Protein AF-0000000082577952 (afdb_homodimer)

Solvent-accessible surface area (backbone atoms only — not comparable to full-atom values): 19436 Å² total; per-residue (Å²): 87,48,74,26,53,56,61,52,35,53,75,71,68,52,51,52,54,54,44,14,61,50,20,77,74,64,56,44,34,66,56,50,47,30,45,60,70,60,78,34,88,51,28,49,67,51,38,32,38,49,16,60,38,70,71,51,56,34,56,67,33,31,41,36,64,63,73,50,54,25,42,41,62,26,35,28,32,82,92,42,32,32,54,56,94,58,94,48,63,42,68,59,63,73,60,54,91,69,38,32,21,39,39,23,71,33,51,43,65,94,45,44,56,62,28,35,34,36,16,46,58,34,48,64,91,48,52,73,79,41,61,77,30,44,30,41,33,63,42,81,95,66,35,42,44,44,23,33,26,76,45,74,57,91,57,32,37,34,28,35,43,55,48,89,88,52,63,77,43,76,48,73,62,50,79,41,36,26,35,47,43,32,36,41,30,76,90,87,48,76,26,51,56,61,51,36,53,74,69,68,51,51,52,54,55,43,14,60,50,20,79,75,64,55,44,34,65,57,49,47,29,42,59,70,60,79,33,87,48,28,48,67,52,38,34,38,50,16,59,37,70,72,50,56,33,53,66,32,31,41,36,64,63,72,50,55,26,42,41,61,26,34,29,33,82,90,41,33,32,53,54,93,57,95,48,65,42,68,58,63,72,59,54,91,69,37,33,22,39,38,26,72,33,50,43,64,93,46,44,57,61,27,35,34,37,18,46,60,34,47,65,92,47,51,72,79,41,60,77,30,45,31,41,34,62,42,81,94,66,35,42,44,45,23,33,25,75,46,74,58,92,57,31,38,34,30,36,44,55,48,88,89,54,62,77,43,77,48,71,64,50,81,43,39,27,36,48,42,32,37,41,30,76,90

InterPro domains:
  IPR001387 Cro/C1-type, helix-turn-helix domain [PF01381] (5-60)
  IPR001387 Cro/C1-type, helix-turn-helix domain [PS50943] (5-61)
  IPR001387 Cro/C1-type, helix-turn-helix domain [SM00530] (4-61)
  IPR001387 Cro/C1-type, helix-turn-helix domain [cd00093] (4-61)
  IPR010982 Lambda repressor-like, DNA-binding domain superfamily [G3DSA:1.10.260.40] (3-77)
  IPR010982 Lambda repressor-like, DNA-binding domain superfamily [SSF47413] (4-66)

Nearest PDB structures (foldseek):
  4ii1-assembly4_D  TM=6.425E-01  e=6.212E-02  Homo sapiens
  4a54-assembly1_A  TM=7.229E-01  e=1.607E-01  Schizosaccharomyces pombe
  4ii1-assembly1_A  TM=6.378E-01  e=1.344E-01  Homo sapiens
  2m0o-assembly1_A  TM=6.749E-01  e=2.742E-01  Homo sapiens
  6wau-assembly1_A  TM=6.096E-01  e=7.093E-01  Homo sapiens

Foldseek 3Di:
DAFQLVVLCVVLPHALQQLQVLFVVRHHSVVSVCPVVVVDDCDLVNLCRSCNSSVHDSVNGGPPPPQPWAKDQWDQDPVGTDGDPDTDTHHDDDDDPQKDWDAACDDFAPDHHQKIFIWHKDFPVCVVVQAQFWKWFADPPRDIATAHFHDDDPQKTWGFGRHPPTDIDIGGNTRIMITGDDMDHDD/DAFQLVVLCVVLPHALQQLQVLFVVRHHSVVSVCCNVVVDDCDLVNLCRSCNSSVHDSVNGGPPPPQPWAKDQWDQDPVGTDGDPDTDTHHDDDDDPQKDWDAACDDFAPDHHQKIFIWHKDFPVCVVVQAQFWKWFADPPRDIATAHFHDDDPQKTWGFGRHPPTDIDIGGNTRIMITGDDMDHDD

Sequence (374 aa):
MITAIREVRRAKGLTLEEVAARCVPATTAQTIGRLEMGTRTVSVGWLNRIAAALGVDSADLVRLPERPEIPVAAMLDNAGAQAPRRPAAMVPPHAEPGMVAVAVAAGIGDYRAGDEIWCRTLAPEGFAGALNRDVLVPRPAGRFLFGRLIGREGDRLHLLPLGAGARQQVVADPAWIAEAIRLVRPLMITAIREVRRAKGLTLEEVAARCVPATTAQTIGRLEMGTRTVSVGWLNRIAAALGVDSADLVRLPERPEIPVAAMLDNAGAQAPRRPAAMVPPHAEPGMVAVAVAAGIGDYRAGDEIWCRTLAPEGFAGALNRDVLVPRPAGRFLFGRLIGREGDRLHLLPLGAGARQQVVADPAWIAEAIRLVRPL

Structure (mmCIF, N/CA/C/O backbone):
data_AF-0000000082577952-model_v1
#
loop_
_entity.id
_entity.type
_entity.pdbx_description
1 polymer 'Transcriptional regulator with XRE-family HTH domain'
#
loop_
_atom_site.group_PDB
_atom_site.id
_atom_site.type_symbol
_atom_site.label_atom_id
_atom_site.label_alt_id
_atom_site.label_comp_id
_atom_site.label_asym_id
_atom_site.label_entity_id
_atom_site.label_seq_id
_atom_site.pdbx_PDB_ins_code
_atom_site.Cartn_x
_atom_site.Cartn_y
_atom_site.Cartn_z
_atom_site.occupancy
_atom_site.B_iso_or_equiv
_atom_site.auth_seq_id
_atom_site.auth_comp_id
_atom_site.auth_asym_id
_atom_site.auth_atom_id
_atom_site.pdbx_PDB_model_num
ATOM 1 N N . MET A 1 1 ? -8.086 15.852 11.211 1 70 1 MET A N 1
ATOM 2 C CA . MET A 1 1 ? -6.84 15.188 11.602 1 70 1 MET A CA 1
ATOM 3 C C . MET A 1 1 ? -6.367 15.68 12.969 1 70 1 MET A C 1
ATOM 5 O O . MET A 1 1 ? -6.715 16.781 13.391 1 70 1 MET A O 1
ATOM 9 N N . ILE A 1 2 ? -5.809 14.781 13.789 1 74.44 2 ILE A N 1
ATOM 10 C CA . ILE A 1 2 ? -5.246 15.141 15.086 1 74.44 2 ILE A CA 1
ATOM 11 C C . ILE A 1 2 ? -3.738 14.914 15.078 1 74.44 2 ILE A C 1
ATOM 13 O O . ILE A 1 2 ? -3.221 14.18 14.234 1 74.44 2 ILE A O 1
ATOM 17 N N . THR A 1 3 ? -3.047 15.742 15.906 1 81.88 3 THR A N 1
ATOM 18 C CA . THR A 1 3 ? -1.596 15.602 15.938 1 81.88 3 THR A CA 1
ATOM 19 C C . THR A 1 3 ? -1.191 14.398 16.781 1 81.88 3 THR A C 1
ATOM 21 O O . THR A 1 3 ? -1.924 13.992 17.688 1 81.88 3 THR A O 1
ATOM 24 N N . ALA A 1 4 ? -0.198 13.711 16.391 1 84.56 4 ALA A N 1
ATOM 25 C CA . ALA A 1 4 ? 0.352 12.578 17.125 1 84.56 4 ALA A CA 1
ATOM 26 C C . ALA A 1 4 ? 1.72 12.914 17.719 1 84.56 4 ALA A C 1
ATOM 28 O O . ALA A 1 4 ? 2.57 12.031 17.875 1 84.56 4 ALA A O 1
ATOM 29 N N . ILE A 1 5 ? 1.984 14.141 18.016 1 91.06 5 ILE A N 1
ATOM 30 C CA . ILE A 1 5 ? 3.293 14.609 18.453 1 91.06 5 ILE A CA 1
ATOM 31 C C . ILE A 1 5 ? 3.684 13.891 19.75 1 91.06 5 ILE A C 1
ATOM 33 O O . ILE A 1 5 ? 4.789 13.359 19.859 1 91.06 5 ILE A O 1
ATOM 37 N N . ARG A 1 6 ? 2.779 13.844 20.719 1 90.25 6 ARG A N 1
ATOM 38 C CA . ARG A 1 6 ? 3.045 13.211 22 1 90.25 6 ARG A CA 1
ATOM 39 C C . ARG A 1 6 ? 3.369 11.727 21.812 1 90.25 6 ARG A C 1
ATOM 41 O O . ARG A 1 6 ? 4.355 11.234 22.375 1 90.25 6 ARG A O 1
ATOM 48 N N . GLU A 1 7 ? 2.521 11.07 21.062 1 85.94 7 GLU A N 1
ATOM 49 C CA . GLU A 1 7 ? 2.68 9.633 20.844 1 85.94 7 GLU A CA 1
ATOM 50 C C . GLU A 1 7 ? 4.023 9.32 20.188 1 85.94 7 GLU A C 1
ATOM 52 O O . GLU A 1 7 ? 4.719 8.391 20.594 1 85.94 7 GLU A O 1
ATOM 57 N N . VAL A 1 8 ? 4.367 10.062 19.188 1 86.31 8 VAL A N 1
ATOM 58 C CA . VAL A 1 8 ? 5.605 9.828 18.453 1 86.31 8 VAL A CA 1
ATOM 59 C C . VAL A 1 8 ? 6.801 10.156 19.344 1 86.31 8 VAL A C 1
ATOM 61 O O . VAL A 1 8 ? 7.793 9.414 19.359 1 86.31 8 VAL A O 1
ATOM 64 N N . ARG A 1 9 ? 6.688 11.281 20.109 1 93.31 9 ARG A N 1
ATOM 65 C CA . ARG A 1 9 ? 7.754 11.648 21.031 1 93.31 9 ARG A CA 1
ATOM 66 C C . ARG A 1 9 ? 8.016 10.539 22.047 1 93.31 9 ARG A C 1
ATOM 68 O O . ARG A 1 9 ? 9.164 10.148 22.266 1 93.31 9 ARG A O 1
ATOM 75 N N . ARG A 1 10 ? 7.02 10.031 22.594 1 89.88 10 ARG A N 1
ATOM 76 C CA . ARG A 1 10 ? 7.125 8.977 23.594 1 89.88 10 ARG A CA 1
ATOM 77 C C . ARG A 1 10 ? 7.68 7.695 22.984 1 89.88 10 ARG A C 1
ATOM 79 O O . ARG A 1 10 ? 8.484 7 23.609 1 89.88 10 ARG A O 1
ATOM 86 N N . ALA A 1 11 ? 7.215 7.406 21.781 1 80.88 11 ALA A N 1
ATOM 87 C CA . ALA A 1 11 ? 7.691 6.211 21.094 1 80.88 11 ALA A CA 1
ATOM 88 C C . ALA A 1 11 ? 9.195 6.285 20.859 1 80.88 11 ALA A C 1
ATOM 90 O O . ALA A 1 11 ? 9.883 5.258 20.859 1 80.88 11 ALA A O 1
ATOM 91 N N . LYS A 1 12 ? 9.703 7.473 20.703 1 87.19 12 LYS A N 1
ATOM 92 C CA . LYS A 1 12 ? 11.125 7.695 20.453 1 87.19 12 LYS A CA 1
ATOM 93 C C . LYS A 1 12 ? 11.891 7.809 21.766 1 87.19 12 LYS A C 1
ATOM 95 O O . LYS A 1 12 ? 13.117 7.938 21.766 1 87.19 12 LYS A O 1
ATOM 100 N N . GLY A 1 13 ? 11.117 7.879 22.859 1 91.75 13 GLY A N 1
ATOM 101 C CA . GLY A 1 13 ? 11.727 7.953 24.172 1 91.75 13 GLY A CA 1
ATOM 102 C C . GLY A 1 13 ? 12.281 9.328 24.5 1 91.75 13 GLY A C 1
ATOM 103 O O . GLY A 1 13 ? 13.227 9.453 25.281 1 91.75 13 GLY A O 1
ATOM 104 N N . LEU A 1 14 ? 11.859 10.32 23.969 1 96.44 14 LEU A N 1
ATOM 105 C CA . LEU A 1 14 ? 12.398 11.664 24.172 1 96.44 14 LEU A CA 1
ATOM 106 C C . LEU A 1 14 ? 11.523 12.461 25.125 1 96.44 14 LEU A C 1
ATOM 108 O O . LEU A 1 14 ? 10.297 12.328 25.125 1 96.44 14 LEU A O 1
ATOM 112 N N . THR A 1 15 ? 12.188 13.32 25.953 1 97.19 15 THR A N 1
ATOM 113 C CA . THR A 1 15 ? 11.477 14.25 26.828 1 97.19 15 THR A CA 1
ATOM 114 C C . THR A 1 15 ? 11.078 15.516 26.062 1 97.19 15 THR A C 1
ATOM 116 O O . THR A 1 15 ? 11.555 15.742 24.953 1 97.19 15 THR A O 1
ATOM 119 N N . LEU A 1 16 ? 10.18 16.297 26.734 1 97.88 16 LEU A N 1
ATOM 120 C CA . LEU A 1 16 ? 9.812 17.578 26.141 1 97.88 16 LEU A CA 1
ATOM 121 C C . LEU A 1 16 ? 11.039 18.469 25.953 1 97.88 16 LEU A C 1
ATOM 123 O O . LEU A 1 16 ? 11.18 19.109 24.922 1 97.88 16 LEU A O 1
ATOM 127 N N . GLU A 1 17 ? 11.93 18.422 26.922 1 97.81 17 GLU A N 1
ATOM 128 C CA . GLU A 1 17 ? 13.141 19.234 26.906 1 97.81 17 GLU A CA 1
ATOM 129 C C . GLU A 1 17 ? 14.055 18.828 25.75 1 97.81 17 GLU A C 1
ATOM 131 O O . GLU A 1 17 ? 14.633 19.688 25.078 1 97.81 17 GLU A O 1
ATOM 136 N N . GLU A 1 18 ? 14.141 17.547 25.578 1 97.81 18 GLU A N 1
ATOM 137 C CA . GLU A 1 18 ? 15.008 17.047 24.531 1 97.81 18 GLU A CA 1
ATOM 138 C C . GLU A 1 18 ? 14.492 17.422 23.141 1 97.81 18 GLU A C 1
ATOM 140 O O . GLU A 1 18 ? 15.266 17.828 22.281 1 97.81 18 GLU A O 1
ATOM 145 N N . VAL A 1 19 ? 13.219 17.266 22.922 1 97.69 19 VAL A N 1
ATOM 146 C CA . VAL A 1 19 ? 12.633 17.656 21.641 1 97.69 19 VAL A CA 1
ATOM 147 C C . VAL A 1 19 ? 12.812 19.156 21.422 1 97.69 19 VAL A C 1
ATOM 149 O O . VAL A 1 19 ? 13.188 19.578 20.328 1 97.69 19 VAL A O 1
ATOM 152 N N . ALA A 1 20 ? 12.57 19.984 22.438 1 97.88 20 ALA A N 1
ATOM 153 C CA . ALA A 1 20 ? 12.68 21.438 22.344 1 97.88 20 ALA A CA 1
ATOM 154 C C . ALA A 1 20 ? 14.094 21.844 21.953 1 97.88 20 ALA A C 1
ATOM 156 O O . ALA A 1 20 ? 14.281 22.734 21.125 1 97.88 20 ALA A O 1
ATOM 157 N N . ALA A 1 21 ? 15.055 21.156 22.5 1 97.81 21 ALA A N 1
ATOM 158 C CA . ALA A 1 21 ? 16.453 21.469 22.25 1 97.81 21 ALA A CA 1
ATOM 159 C C . ALA A 1 21 ? 16.844 21.094 20.812 1 97.81 21 ALA A C 1
ATOM 161 O O . ALA A 1 21 ? 17.719 21.734 20.219 1 97.81 21 ALA A O 1
ATOM 162 N N . ARG A 1 22 ? 16.172 20.062 20.266 1 97.12 22 ARG A N 1
ATOM 163 C CA . ARG A 1 22 ? 16.5 19.547 18.953 1 97.12 22 ARG A CA 1
ATOM 164 C C . ARG A 1 22 ? 15.844 20.375 17.859 1 97.12 22 ARG A C 1
ATOM 166 O O . ARG A 1 22 ? 16.219 20.297 16.688 1 97.12 22 ARG A O 1
ATOM 173 N N . CYS A 1 23 ? 14.938 21.156 18.219 1 96.81 23 CYS A N 1
ATOM 174 C CA . CYS A 1 23 ? 14.25 21.984 17.25 1 96.81 23 CYS A CA 1
ATOM 175 C C . CYS A 1 23 ? 15.18 23.062 16.703 1 96.81 23 CYS A C 1
ATOM 177 O O . CYS A 1 23 ? 16.047 23.562 17.422 1 96.81 23 CYS A O 1
ATOM 179 N N . VAL A 1 24 ? 15.031 23.375 15.469 1 95.62 24 VAL A N 1
ATOM 180 C CA . VAL A 1 24 ? 15.789 24.453 14.859 1 95.62 24 VAL A CA 1
ATOM 181 C C . VAL A 1 24 ? 14.844 25.516 14.32 1 95.62 24 VAL A C 1
ATOM 183 O O . VAL A 1 24 ? 14.109 25.281 13.359 1 95.62 24 VAL A O 1
ATOM 186 N N . PRO A 1 25 ? 14.805 26.672 14.75 1 95.38 25 PRO A N 1
ATOM 187 C CA . PRO A 1 25 ? 15.508 27.094 15.969 1 95.38 25 PRO A CA 1
ATOM 188 C C . PRO A 1 25 ? 14.984 26.391 17.219 1 95.38 25 PRO A C 1
ATOM 190 O O . PRO A 1 25 ? 13.836 25.938 17.25 1 95.38 25 PRO A O 1
ATOM 193 N N . ALA A 1 26 ? 15.906 26.391 18.312 1 96.25 26 ALA A N 1
ATOM 194 C CA . ALA A 1 26 ? 15.516 25.766 19.562 1 96.25 26 ALA A CA 1
ATOM 195 C C . ALA A 1 26 ? 14.312 26.469 20.188 1 96.25 26 ALA A C 1
ATOM 197 O O . ALA A 1 26 ? 14.086 27.656 19.938 1 96.25 26 ALA A O 1
ATOM 198 N N . THR A 1 27 ? 13.469 25.688 20.828 1 97 27 THR A N 1
ATOM 199 C CA . THR A 1 27 ? 12.328 26.234 21.562 1 97 27 THR A CA 1
ATOM 200 C C . THR A 1 27 ? 12.312 25.703 23 1 97 27 THR A C 1
ATOM 202 O O . THR A 1 27 ? 13.344 25.281 23.516 1 97 27 THR A O 1
ATOM 205 N N . THR A 1 28 ? 11.242 25.891 23.688 1 97.44 28 THR A N 1
ATOM 206 C CA . THR A 1 28 ? 11.188 25.484 25.094 1 97.44 28 THR A CA 1
ATOM 207 C C . THR A 1 28 ? 10.297 24.266 25.266 1 97.44 28 THR A C 1
ATOM 209 O O . THR A 1 28 ? 9.406 24.016 24.453 1 97.44 28 THR A O 1
ATOM 212 N N . ALA A 1 29 ? 10.609 23.516 26.375 1 97.25 29 ALA A N 1
ATOM 213 C CA . ALA A 1 29 ? 9.758 22.391 26.75 1 97.25 29 ALA A CA 1
ATOM 214 C C . ALA A 1 29 ? 8.305 22.812 26.922 1 97.25 29 ALA A C 1
ATOM 216 O O . ALA A 1 29 ? 7.387 22.078 26.578 1 97.25 29 ALA A O 1
ATOM 217 N N . GLN A 1 30 ? 8.211 23.984 27.438 1 97.25 30 GLN A N 1
ATOM 218 C CA . GLN A 1 30 ? 6.867 24.516 27.656 1 97.25 30 GLN A CA 1
ATOM 219 C C . GLN A 1 30 ? 6.109 24.656 26.328 1 97.25 30 GLN A C 1
ATOM 221 O O . GLN A 1 30 ? 4.934 24.297 26.25 1 97.25 30 GLN A O 1
ATOM 226 N N . THR A 1 31 ? 6.797 25.172 25.344 1 97.31 31 THR A N 1
ATOM 227 C CA . THR A 1 31 ? 6.18 25.344 24.031 1 97.31 31 THR A CA 1
ATOM 228 C C . THR A 1 31 ? 5.766 24 23.453 1 97.31 31 THR A C 1
ATOM 230 O O . THR A 1 31 ? 4.637 23.844 22.969 1 97.31 31 THR A O 1
ATOM 233 N N . ILE A 1 32 ? 6.637 23 23.469 1 97.12 32 ILE A N 1
ATOM 234 C CA . ILE A 1 32 ? 6.324 21.672 22.969 1 97.12 32 ILE A CA 1
ATOM 235 C C . ILE A 1 32 ? 5.137 21.094 23.734 1 97.12 32 ILE A C 1
ATOM 237 O O . ILE A 1 32 ? 4.227 20.5 23.125 1 97.12 32 ILE A O 1
ATOM 241 N N . GLY A 1 33 ? 5.164 21.203 25.031 1 96.19 33 GLY A N 1
ATOM 242 C CA . GLY A 1 33 ? 4.062 20.75 25.859 1 96.19 33 GLY A CA 1
ATOM 243 C C . GLY A 1 33 ? 2.727 21.344 25.453 1 96.19 33 GLY A C 1
ATOM 244 O O . GLY A 1 33 ? 1.724 20.641 25.375 1 96.19 33 GLY A O 1
ATOM 245 N N . ARG A 1 34 ? 2.732 22.656 25.25 1 96.25 34 ARG A N 1
ATOM 246 C CA . ARG A 1 34 ? 1.504 23.344 24.859 1 96.25 34 ARG A CA 1
ATOM 247 C C . ARG A 1 34 ? 1.011 22.859 23.5 1 96.25 34 ARG A C 1
ATOM 249 O O . ARG A 1 34 ? -0.197 22.781 23.281 1 96.25 34 ARG A O 1
ATOM 256 N N . LEU A 1 35 ? 1.895 22.547 22.594 1 95.75 35 LEU A N 1
ATOM 257 C CA . LEU A 1 35 ? 1.542 22 21.297 1 95.75 35 LEU A CA 1
ATOM 258 C C . LEU A 1 35 ? 0.935 20.609 21.422 1 95.75 35 LEU A C 1
ATOM 260 O O . LEU A 1 35 ? -0.063 20.297 20.781 1 95.75 35 LEU A O 1
ATOM 264 N N . GLU A 1 36 ? 1.52 19.812 22.328 1 93.56 36 GLU A N 1
ATOM 265 C CA . GLU A 1 36 ? 1.021 18.469 22.562 1 93.56 36 GLU A CA 1
ATOM 266 C C . GLU A 1 36 ? -0.366 18.484 23.203 1 93.56 36 GLU A C 1
ATOM 268 O O . GLU A 1 36 ? -1.213 17.641 22.891 1 93.56 36 GLU A O 1
ATOM 273 N N . MET A 1 37 ? -0.598 19.469 24.062 1 91.44 37 MET A N 1
ATOM 274 C CA . MET A 1 37 ? -1.825 19.516 24.844 1 91.44 37 MET A CA 1
ATOM 275 C C . MET A 1 37 ? -2.914 20.297 24.109 1 91.44 37 MET A C 1
ATOM 277 O O . MET A 1 37 ? -4.059 20.359 24.562 1 91.44 37 MET A O 1
ATOM 281 N N . GLY A 1 38 ? -2.57 20.906 23.125 1 88.44 38 GLY A N 1
ATOM 282 C CA . GLY A 1 38 ? -3.566 21.625 22.344 1 88.44 38 GLY A CA 1
ATOM 283 C C . GLY A 1 38 ? -3.795 23.047 22.812 1 88.44 38 GLY A C 1
ATOM 284 O O . GLY A 1 38 ? -4.676 23.734 22.312 1 88.44 38 GLY A O 1
ATOM 285 N N . THR A 1 39 ? -3.051 23.5 23.766 1 91.75 39 THR A N 1
ATOM 286 C CA . THR A 1 39 ? -3.211 24.875 24.266 1 91.75 39 THR A CA 1
ATOM 287 C C . THR A 1 39 ? -2.465 25.859 23.375 1 91.75 39 THR A C 1
ATOM 289 O O . THR A 1 39 ? -2.578 27.078 23.562 1 91.75 39 THR A O 1
ATOM 292 N N . ARG A 1 40 ? -1.673 25.484 22.516 1 92.75 40 ARG A N 1
ATOM 293 C CA . ARG A 1 40 ? -1.111 26.234 21.391 1 92.75 40 ARG A CA 1
ATOM 294 C C . ARG A 1 40 ? -1.462 25.578 20.062 1 92.75 40 ARG A C 1
ATOM 296 O O . ARG A 1 40 ? -1.447 24.344 19.953 1 92.75 40 ARG A O 1
ATOM 303 N N . THR A 1 41 ? -1.775 26.422 19.141 1 92.44 41 THR A N 1
ATOM 304 C CA . THR A 1 41 ? -2.182 25.922 17.828 1 92.44 41 THR A CA 1
ATOM 305 C C . THR A 1 41 ? -1.005 25.266 17.109 1 92.44 41 THR A C 1
ATOM 307 O O . THR A 1 41 ? 0.089 25.828 17.062 1 92.44 41 THR A O 1
ATOM 310 N N . VAL A 1 42 ? -1.297 24.047 16.594 1 92.94 42 VAL A N 1
ATOM 311 C CA . VAL A 1 42 ? -0.272 23.328 15.836 1 92.94 42 VAL A CA 1
ATOM 312 C C . VAL A 1 42 ? -0.384 23.688 14.359 1 92.94 42 VAL A C 1
ATOM 314 O O . VAL A 1 42 ? -1.417 23.453 13.727 1 92.94 42 VAL A O 1
ATOM 317 N N . SER A 1 43 ? 0.631 24.281 13.859 1 92.94 43 SER A N 1
ATOM 318 C CA . SER A 1 43 ? 0.684 24.641 12.445 1 92.94 43 SER A CA 1
ATOM 319 C C . SER A 1 43 ? 1.497 23.625 11.656 1 92.94 43 SER A C 1
ATOM 321 O O . SER A 1 43 ? 2.207 22.797 12.234 1 92.94 43 SER A O 1
ATOM 323 N N . VAL A 1 44 ? 1.337 23.703 10.312 1 88.19 44 VAL A N 1
ATOM 324 C CA . VAL A 1 44 ? 2.164 22.891 9.422 1 88.19 44 VAL A CA 1
ATOM 325 C C . VAL A 1 44 ? 3.641 23.172 9.68 1 88.19 44 VAL A C 1
ATOM 327 O O . VAL A 1 44 ? 4.469 22.266 9.68 1 88.19 44 VAL A O 1
ATOM 330 N N . GLY A 1 45 ? 3.932 24.406 9.922 1 90.56 45 GLY A N 1
ATOM 331 C CA . GLY A 1 45 ? 5.297 24.781 10.258 1 90.56 45 GLY A CA 1
ATOM 332 C C . GLY A 1 45 ? 5.805 24.109 11.516 1 90.56 45 GLY A C 1
ATOM 333 O O . GLY A 1 45 ? 6.934 23.609 11.547 1 90.56 45 GLY A O 1
ATOM 334 N N . TRP A 1 46 ? 4.973 24.109 12.508 1 93.75 46 TRP A N 1
ATOM 335 C CA . TRP A 1 46 ? 5.348 23.438 13.758 1 93.75 46 TRP A CA 1
ATOM 336 C C . TRP A 1 46 ? 5.52 21.938 13.539 1 93.75 46 TRP A C 1
ATOM 338 O O . TRP A 1 46 ? 6.438 21.328 14.094 1 93.75 46 TRP A O 1
ATOM 348 N N . LEU A 1 47 ? 4.633 21.359 12.758 1 90.12 47 LEU A N 1
ATOM 349 C CA . LEU A 1 47 ? 4.738 19.922 12.469 1 90.12 47 LEU A CA 1
ATOM 350 C C . LEU A 1 47 ? 6.07 19.609 11.805 1 90.12 47 LEU A C 1
ATOM 352 O O . LEU A 1 47 ? 6.754 18.656 12.188 1 90.12 47 LEU A O 1
ATOM 356 N N . ASN A 1 48 ? 6.395 20.391 10.891 1 89.75 48 ASN A N 1
ATOM 357 C CA . ASN A 1 48 ? 7.652 20.188 10.18 1 89.75 48 ASN A CA 1
ATOM 358 C C . ASN A 1 48 ? 8.852 20.344 11.117 1 89.75 48 ASN A C 1
ATOM 360 O O . ASN A 1 48 ? 9.781 19.531 11.07 1 89.75 48 ASN A O 1
ATOM 364 N N . ARG A 1 49 ? 8.781 21.312 11.914 1 94.5 49 ARG A N 1
ATOM 365 C CA . ARG A 1 49 ? 9.867 21.594 12.852 1 94.5 49 ARG A CA 1
ATOM 366 C C . ARG A 1 49 ? 10.031 20.453 13.852 1 94.5 49 ARG A C 1
ATOM 368 O O . ARG A 1 49 ? 11.148 20 14.102 1 94.5 49 ARG A O 1
ATOM 375 N N . ILE A 1 50 ? 8.938 20.031 14.367 1 95.62 50 ILE A N 1
ATOM 376 C CA . ILE A 1 50 ? 8.961 18.969 15.367 1 95.62 50 ILE A CA 1
ATOM 377 C C . ILE A 1 50 ? 9.336 17.641 14.711 1 95.62 50 ILE A C 1
ATOM 379 O O . ILE A 1 50 ? 10.062 16.844 15.297 1 95.62 50 ILE A O 1
ATOM 383 N N . ALA A 1 51 ? 8.828 17.422 13.547 1 91.44 51 ALA A N 1
ATOM 384 C CA . ALA A 1 51 ? 9.164 16.203 12.82 1 91.44 51 ALA A CA 1
ATOM 385 C C . ALA A 1 51 ? 10.664 16.094 12.602 1 91.44 51 ALA A C 1
ATOM 387 O O . ALA A 1 51 ? 11.258 15.023 12.789 1 91.44 51 ALA A O 1
ATOM 388 N N . ALA A 1 52 ? 11.266 17.156 12.211 1 93.38 52 ALA A N 1
ATOM 389 C CA . ALA A 1 52 ? 12.719 17.188 12.016 1 93.38 52 ALA A CA 1
ATOM 390 C C . ALA A 1 52 ? 13.445 16.891 13.32 1 93.38 52 ALA A C 1
ATOM 392 O O . ALA A 1 52 ? 14.414 16.125 13.336 1 93.38 52 ALA A O 1
ATOM 393 N N . ALA A 1 53 ? 12.953 17.453 14.375 1 95.81 53 ALA A N 1
ATOM 394 C CA . ALA A 1 53 ? 13.547 17.234 15.688 1 95.81 53 ALA A CA 1
ATOM 395 C C . ALA A 1 53 ? 13.445 15.773 16.109 1 95.81 53 ALA A C 1
ATOM 397 O O . ALA A 1 53 ? 14.336 15.242 16.781 1 95.81 53 ALA A O 1
ATOM 398 N N . LEU A 1 54 ? 12.367 15.164 15.742 1 94.06 54 LEU A N 1
ATOM 399 C CA . LEU A 1 54 ? 12.094 13.789 16.156 1 94.06 54 LEU A CA 1
ATOM 400 C C . LEU A 1 54 ? 12.672 12.797 15.148 1 94.06 54 LEU A C 1
ATOM 402 O O . LEU A 1 54 ? 12.688 11.594 15.398 1 94.06 54 LEU A O 1
ATOM 406 N N . GLY A 1 55 ? 13.047 13.258 14.023 1 89.69 55 GLY A N 1
ATOM 407 C CA . GLY A 1 55 ? 13.586 12.391 12.992 1 89.69 55 GLY A CA 1
ATOM 408 C C . GLY A 1 55 ? 12.531 11.578 12.2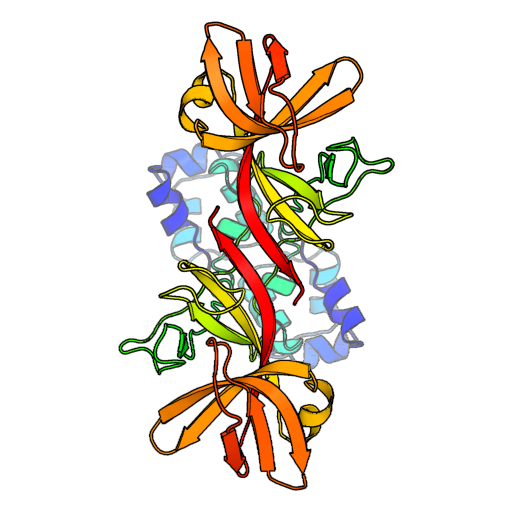66 1 89.69 55 GLY A C 1
ATOM 409 O O . GLY A 1 55 ? 12.742 10.406 11.953 1 89.69 55 GLY A O 1
ATOM 410 N N . VAL A 1 56 ? 11.367 12.141 12.102 1 81.5 56 VAL A N 1
ATOM 411 C CA . VAL A 1 56 ? 10.273 11.477 11.398 1 81.5 56 VAL A CA 1
ATOM 412 C C . VAL A 1 56 ? 9.727 12.391 10.312 1 81.5 56 VAL A C 1
ATOM 414 O O . VAL A 1 56 ? 10.148 13.539 10.188 1 81.5 56 VAL A O 1
ATOM 417 N N . ASP A 1 57 ? 8.805 11.812 9.523 1 76.06 57 ASP A N 1
ATOM 418 C CA . ASP A 1 57 ? 8.078 12.633 8.555 1 76.06 57 ASP A CA 1
ATOM 419 C C . ASP A 1 57 ? 6.941 13.398 9.227 1 76.06 57 ASP A C 1
ATOM 421 O O . ASP A 1 57 ? 6.297 12.891 10.141 1 76.06 57 ASP A O 1
ATOM 425 N N . SER A 1 58 ? 6.746 14.641 8.836 1 82.19 58 SER A N 1
ATOM 426 C CA . SER A 1 58 ? 5.68 15.453 9.406 1 82.19 58 SER A CA 1
ATOM 427 C C . SER A 1 58 ? 4.336 14.734 9.336 1 82.19 58 SER A C 1
ATOM 429 O O . SER A 1 58 ? 3.484 14.906 10.211 1 82.19 58 SER A O 1
ATOM 431 N N . ALA A 1 59 ? 4.195 13.891 8.336 1 74.19 59 ALA A N 1
ATOM 432 C CA . ALA A 1 59 ? 2.957 13.125 8.188 1 74.19 59 ALA A CA 1
ATOM 433 C C . ALA A 1 59 ? 2.75 12.18 9.359 1 74.19 59 ALA A C 1
ATOM 435 O O . ALA A 1 59 ? 1.613 11.852 9.711 1 74.19 59 ALA A O 1
ATOM 436 N N . ASP A 1 60 ? 3.898 11.781 9.922 1 73.75 60 ASP A N 1
ATOM 437 C CA . ASP A 1 60 ? 3.826 10.852 11.047 1 73.75 60 ASP A CA 1
ATOM 438 C C . ASP A 1 60 ? 3.258 11.539 12.281 1 73.75 60 ASP A C 1
ATOM 440 O O . ASP A 1 60 ? 2.848 10.875 13.234 1 73.75 60 ASP A O 1
ATOM 444 N N . LEU A 1 61 ? 3.275 12.867 12.234 1 81.38 61 LEU A N 1
ATOM 445 C CA . LEU A 1 61 ? 2.879 13.617 13.422 1 81.38 61 LEU A CA 1
ATOM 446 C C . LEU A 1 61 ? 1.405 14.008 13.352 1 81.38 61 LEU A C 1
ATOM 448 O O . LEU A 1 61 ? 0.905 14.719 14.227 1 81.38 61 LEU A O 1
ATOM 452 N N . VAL A 1 62 ? 0.937 13.703 12.305 1 72.06 62 VAL A N 1
ATOM 453 C CA . VAL A 1 62 ? -0.497 13.945 12.195 1 72.06 62 VAL A CA 1
ATOM 454 C C . VAL A 1 62 ? -1.236 12.625 12 1 72.06 62 VAL A C 1
ATOM 456 O O . VAL A 1 62 ? -0.72 11.711 11.352 1 72.06 62 VAL A O 1
ATOM 459 N N . ARG A 1 63 ? -1.922 12.312 13.008 1 58.28 63 ARG A N 1
ATOM 460 C CA . ARG A 1 63 ? -2.783 11.156 12.781 1 58.28 63 ARG A CA 1
ATOM 461 C C . ARG A 1 63 ? -3.803 11.445 11.68 1 58.28 63 ARG A C 1
ATOM 463 O O . ARG A 1 63 ? -4.617 12.367 11.805 1 58.28 63 ARG A O 1
ATOM 470 N N . LEU A 1 64 ? -3.18 11.492 10.477 1 49 64 LEU A N 1
ATOM 471 C CA . LEU A 1 64 ? -4.133 11.547 9.375 1 49 64 LEU A CA 1
ATOM 472 C C . LEU A 1 64 ? -5.324 10.641 9.648 1 49 64 LEU A C 1
ATOM 474 O O . LEU A 1 64 ? -5.203 9.648 10.367 1 49 64 LEU A O 1
ATOM 478 N N . PRO A 1 65 ? -6.469 11.211 9.641 1 46.19 65 PRO A N 1
ATOM 479 C CA . PRO A 1 65 ? -7.414 10.094 9.703 1 46.19 65 PRO A CA 1
ATOM 480 C C . PRO A 1 65 ? -6.766 8.75 9.367 1 46.19 65 PRO A C 1
ATOM 482 O O . PRO A 1 65 ? -5.781 8.703 8.617 1 46.19 65 PRO A O 1
ATOM 485 N N . GLU A 1 66 ? -6.676 7.891 10.32 1 46.34 66 GLU A N 1
ATOM 486 C CA . GLU A 1 66 ? -6.176 6.523 10.211 1 46.34 66 GLU A CA 1
ATOM 487 C C . GLU A 1 66 ? -5.93 6.137 8.758 1 46.34 66 GLU A C 1
ATOM 489 O O . GLU A 1 66 ? -6.676 6.547 7.867 1 46.34 66 GLU A O 1
ATOM 494 N N . ARG A 1 67 ? -4.633 6.16 8.227 1 51.88 67 ARG A N 1
ATOM 495 C CA . ARG A 1 67 ? -4.555 5.441 6.957 1 51.88 67 ARG A CA 1
ATOM 496 C C . ARG A 1 67 ? -5.785 4.562 6.746 1 51.88 67 ARG A C 1
ATOM 498 O O . ARG A 1 67 ? -6.082 3.695 7.57 1 51.88 67 ARG A O 1
ATOM 505 N N . PRO A 1 68 ? -6.707 5.211 6.082 1 60.88 68 PRO A N 1
ATOM 506 C CA . PRO A 1 68 ? -7.922 4.391 6.004 1 60.88 68 PRO A CA 1
ATOM 507 C C . PRO A 1 68 ? -7.621 2.9 5.875 1 60.88 68 PRO A C 1
ATOM 509 O O . PRO A 1 68 ? -6.711 2.512 5.141 1 60.88 68 PRO A O 1
ATOM 512 N N . GLU A 1 69 ? -7.809 2.172 7.016 1 77.56 69 GLU A N 1
ATOM 513 C CA . GLU A 1 69 ? -7.812 0.711 6.992 1 77.56 69 GLU A CA 1
ATOM 514 C C . GLU A 1 69 ? -8.898 0.174 6.07 1 77.56 69 GLU A C 1
ATOM 516 O O . GLU A 1 69 ? -9.875 0.869 5.785 1 77.56 69 GLU A O 1
ATOM 521 N N . ILE A 1 70 ? -8.562 -0.781 5.441 1 88.56 70 ILE A N 1
ATOM 522 C CA . ILE A 1 70 ? -9.547 -1.499 4.641 1 88.56 70 ILE A CA 1
ATOM 523 C C . ILE A 1 70 ? -10.219 -2.576 5.488 1 88.56 70 ILE A C 1
ATOM 525 O O . ILE A 1 70 ? -9.57 -3.535 5.91 1 88.56 70 ILE A O 1
ATOM 529 N N . PRO A 1 71 ? -11.508 -2.422 5.773 1 91.88 71 PRO A N 1
ATOM 530 C CA . PRO A 1 71 ? -12.164 -3.465 6.562 1 91.88 71 PRO A CA 1
ATOM 531 C C . PRO A 1 71 ? -12.141 -4.828 5.879 1 91.88 71 PRO A C 1
ATOM 533 O O . PRO A 1 71 ? -12.297 -4.91 4.656 1 91.88 71 PRO A O 1
ATOM 536 N N . VAL A 1 72 ? -11.898 -5.871 6.633 1 96.12 72 VAL A N 1
ATOM 537 C CA . VAL A 1 72 ? -11.953 -7.23 6.105 1 96.12 72 VAL A CA 1
ATOM 538 C C . VAL A 1 72 ? -13.406 -7.719 6.102 1 96.12 72 VAL A C 1
ATOM 540 O O . VAL A 1 72 ? -14.023 -7.871 7.156 1 96.12 72 VAL A O 1
ATOM 543 N N . ALA A 1 73 ? -13.883 -7.977 4.902 1 96 73 ALA A N 1
ATOM 544 C CA . ALA A 1 73 ? -15.266 -8.438 4.777 1 96 73 ALA A CA 1
ATOM 545 C C . ALA A 1 73 ? -15.359 -9.953 4.941 1 96 73 ALA A C 1
ATOM 547 O O . ALA A 1 73 ? -16.375 -10.469 5.406 1 96 73 ALA A O 1
ATOM 548 N N . ALA A 1 74 ? -14.266 -10.656 4.52 1 97.5 74 ALA A N 1
ATOM 549 C CA . ALA A 1 74 ? -14.336 -12.117 4.539 1 97.5 74 ALA A CA 1
ATOM 550 C C . ALA A 1 74 ? -12.953 -12.727 4.691 1 97.5 74 ALA A C 1
ATOM 552 O O . ALA A 1 74 ? -11.945 -12.102 4.348 1 97.5 74 ALA A O 1
ATOM 553 N N . MET A 1 75 ? -12.977 -13.898 5.215 1 96.5 75 MET A N 1
ATOM 554 C CA . MET A 1 75 ? -11.812 -14.781 5.234 1 96.5 75 MET A CA 1
ATOM 555 C C . MET A 1 75 ? -11.953 -15.883 4.191 1 96.5 75 MET A C 1
ATOM 557 O O . MET A 1 75 ? -13.016 -16.5 4.059 1 96.5 75 MET A O 1
ATOM 561 N N . LEU A 1 76 ? -10.938 -16.141 3.449 1 95.12 76 LEU A N 1
ATOM 562 C CA . LEU A 1 76 ? -10.953 -17.141 2.383 1 95.12 76 LEU A CA 1
ATOM 563 C C . LEU A 1 76 ? -10.07 -18.328 2.742 1 95.12 76 LEU A C 1
ATOM 565 O O . LEU A 1 76 ? -8.914 -18.156 3.135 1 95.12 76 LEU A O 1
ATOM 569 N N . ASP A 1 77 ? -10.602 -19.438 2.695 1 93.06 77 ASP A N 1
ATOM 570 C CA . ASP A 1 77 ? -9.852 -20.672 2.893 1 93.06 77 ASP A CA 1
ATOM 571 C C . ASP A 1 77 ? -10.367 -21.797 1.989 1 93.06 77 ASP A C 1
ATOM 573 O O . ASP A 1 77 ? -11.047 -21.531 0.992 1 93.06 77 ASP A O 1
ATOM 577 N N . ASN A 1 78 ? -9.992 -23.016 2.234 1 90 78 ASN A N 1
ATOM 578 C CA . ASN A 1 78 ? -10.352 -24.125 1.371 1 90 78 ASN A CA 1
ATOM 579 C C . ASN A 1 78 ? -11.859 -24.375 1.363 1 90 78 ASN A C 1
ATOM 581 O O . ASN A 1 78 ? -12.383 -25 0.438 1 90 78 ASN A O 1
ATOM 585 N N . ALA A 1 79 ? -12.523 -23.906 2.328 1 88.56 79 ALA A N 1
ATOM 586 C CA . ALA A 1 79 ? -13.969 -24.078 2.439 1 88.56 79 ALA A CA 1
ATOM 587 C C . ALA A 1 79 ? -14.719 -22.938 1.777 1 88.56 79 ALA A C 1
ATOM 589 O O . ALA A 1 79 ? -15.945 -22.969 1.675 1 88.56 79 ALA A O 1
ATOM 590 N N . GLY A 1 80 ? -13.969 -21.953 1.339 1 91.62 80 GLY A N 1
ATOM 591 C CA . GLY A 1 80 ? -14.594 -20.797 0.718 1 91.62 80 GLY A CA 1
ATOM 592 C C . GLY A 1 80 ? -14.523 -19.547 1.573 1 91.62 80 GLY A C 1
ATOM 593 O O . GLY A 1 80 ? -13.719 -19.469 2.508 1 91.62 80 GLY A O 1
ATOM 594 N N . ALA A 1 81 ? -15.273 -18.547 1.183 1 95.38 81 ALA A N 1
ATOM 595 C CA . ALA A 1 81 ? -15.258 -17.25 1.869 1 95.38 81 ALA A CA 1
ATOM 596 C C . ALA A 1 81 ? -16.266 -17.234 3.014 1 95.38 81 ALA A C 1
ATOM 598 O O . ALA A 1 81 ? -17.406 -17.672 2.85 1 95.38 81 ALA A O 1
ATOM 599 N N . GLN A 1 82 ? -15.789 -16.703 4.152 1 93.88 82 GLN A N 1
ATOM 600 C CA . GLN A 1 82 ? -16.656 -16.578 5.32 1 93.88 82 GLN A CA 1
ATOM 601 C C . GLN A 1 82 ? -16.422 -15.25 6.039 1 93.88 82 GLN A C 1
ATOM 603 O O . GLN A 1 82 ? -15.312 -14.719 6.02 1 93.88 82 GLN A O 1
ATOM 608 N N . ALA A 1 83 ? -17.516 -14.844 6.711 1 93.94 83 ALA A N 1
ATOM 609 C CA . ALA A 1 83 ? -17.359 -13.641 7.527 1 93.94 83 ALA A CA 1
ATOM 610 C C . ALA A 1 83 ? -16.328 -13.859 8.641 1 93.94 83 ALA A C 1
ATOM 612 O O . ALA A 1 83 ? -16.266 -14.938 9.234 1 93.94 83 ALA A O 1
ATOM 613 N N . PRO A 1 84 ? -15.594 -12.781 8.859 1 93.19 84 PRO A N 1
ATOM 614 C CA . PRO A 1 84 ? -14.656 -12.922 9.977 1 93.19 84 PRO A CA 1
ATOM 615 C C . PRO A 1 84 ? -15.367 -13.039 11.32 1 93.19 84 PRO A C 1
ATOM 617 O O . PRO A 1 84 ? -16.438 -12.453 11.516 1 93.19 84 PRO A O 1
ATOM 620 N N . ARG A 1 85 ? -14.805 -13.742 12.219 1 91.31 85 ARG A N 1
ATOM 621 C CA . ARG A 1 85 ? -15.391 -13.93 13.539 1 91.31 85 ARG A CA 1
ATOM 622 C C . ARG A 1 85 ? -15.297 -12.656 14.367 1 91.31 85 ARG A C 1
ATOM 624 O O . ARG A 1 85 ? -16.156 -12.406 15.219 1 91.31 85 ARG A O 1
ATOM 631 N N . ARG A 1 86 ? -14.297 -11.914 14.18 1 93.19 86 ARG A N 1
ATOM 632 C CA . ARG A 1 86 ? -14.078 -10.617 14.805 1 93.19 86 ARG A CA 1
ATOM 633 C C . ARG A 1 86 ? -13.742 -9.547 13.766 1 93.19 86 ARG A C 1
ATOM 635 O O . ARG A 1 86 ? -13.156 -9.852 12.727 1 93.19 86 ARG A O 1
ATOM 642 N N . PRO A 1 87 ? -14.203 -8.375 14.07 1 90.94 87 PRO A N 1
ATOM 643 C CA . PRO A 1 87 ? -13.836 -7.312 13.125 1 90.94 87 PRO A CA 1
ATOM 644 C C . PRO A 1 87 ? -12.336 -7.242 12.867 1 90.94 87 PRO A C 1
ATOM 646 O O . PRO A 1 87 ? -11.539 -7.379 13.797 1 90.94 87 PRO A O 1
ATOM 649 N N . ALA A 1 88 ? -12 -7.148 11.633 1 91.69 88 ALA A N 1
ATOM 650 C CA . ALA A 1 88 ? -10.602 -7.039 11.211 1 91.69 88 ALA A CA 1
ATOM 651 C C . ALA A 1 88 ? -10.445 -6 10.102 1 91.69 88 ALA A C 1
ATOM 653 O O . ALA A 1 88 ? -11.422 -5.625 9.453 1 91.69 88 ALA A O 1
ATOM 654 N N . ALA A 1 89 ? -9.234 -5.43 10 1 91.38 89 ALA A N 1
ATOM 655 C CA . ALA A 1 89 ? -8.922 -4.465 8.945 1 91.38 89 ALA A CA 1
ATOM 656 C C . ALA A 1 89 ? -7.473 -4.609 8.484 1 91.38 89 ALA A C 1
ATOM 658 O O . ALA A 1 89 ? -6.625 -5.109 9.227 1 91.38 89 ALA A O 1
ATOM 659 N N . MET A 1 90 ? -7.301 -4.195 7.199 1 90.81 90 MET A N 1
ATOM 660 C CA . MET A 1 90 ? -5.957 -4.176 6.629 1 90.81 90 MET A CA 1
ATOM 661 C C . MET A 1 90 ? -5.422 -2.752 6.547 1 90.81 90 MET A C 1
ATOM 663 O O . MET A 1 90 ? -6.164 -1.821 6.23 1 90.81 90 MET A O 1
ATOM 667 N N . VAL A 1 91 ? -4.227 -2.66 6.84 1 82.75 91 VAL A N 1
ATOM 668 C CA . VAL A 1 91 ? -3.531 -1.386 6.707 1 82.75 91 VAL A CA 1
ATOM 669 C C . VAL A 1 91 ? -2.715 -1.377 5.418 1 82.75 91 VAL A C 1
ATOM 671 O O . VAL A 1 91 ? -1.83 -2.217 5.23 1 82.75 91 VAL A O 1
ATOM 674 N N . PRO A 1 92 ? -3.02 -0.459 4.531 1 86 92 PRO A N 1
ATOM 675 C CA . PRO A 1 92 ? -2.207 -0.394 3.314 1 86 92 PRO A CA 1
ATOM 676 C C . PRO A 1 92 ? -0.713 -0.283 3.609 1 86 92 PRO A C 1
ATOM 678 O O . PRO A 1 92 ? -0.314 0.409 4.551 1 86 92 PRO A O 1
ATOM 681 N N . PRO A 1 93 ? 0.091 -1.021 2.795 1 86.12 93 PRO A N 1
ATOM 682 C CA . PRO A 1 93 ? 1.536 -0.894 2.994 1 86.12 93 PRO A CA 1
ATOM 683 C C . PRO A 1 93 ? 2.059 0.497 2.641 1 86.12 93 PRO A C 1
ATOM 685 O O . PRO A 1 93 ? 1.452 1.202 1.831 1 86.12 93 PRO A O 1
ATOM 688 N N . HIS A 1 94 ? 3.184 0.815 3.219 1 78.62 94 HIS A N 1
ATOM 689 C CA . HIS A 1 94 ? 3.768 2.129 2.979 1 78.62 94 HIS A CA 1
ATOM 690 C C . HIS A 1 94 ? 5.25 2.021 2.643 1 78.62 94 HIS A C 1
ATOM 692 O O . HIS A 1 94 ? 5.902 1.039 3.004 1 78.62 94 HIS A O 1
ATOM 698 N N . ALA A 1 95 ? 5.66 3.006 1.854 1 80.75 95 ALA A N 1
ATOM 699 C CA . ALA A 1 95 ? 7.086 3.088 1.547 1 80.75 95 ALA A CA 1
ATOM 700 C C . ALA A 1 95 ? 7.895 3.453 2.787 1 80.75 95 ALA A C 1
ATOM 702 O O . ALA A 1 95 ? 7.477 4.297 3.584 1 80.75 95 ALA A O 1
ATOM 703 N N . GLU A 1 96 ? 8.93 2.762 2.996 1 73.94 96 GLU A N 1
ATOM 704 C CA . GLU A 1 96 ? 9.891 3.078 4.047 1 73.94 96 GLU A CA 1
ATOM 705 C C . GLU A 1 96 ? 11.227 3.521 3.451 1 73.94 96 GLU A C 1
ATOM 707 O O . GLU A 1 96 ? 11.57 3.141 2.33 1 73.94 96 GLU A O 1
ATOM 712 N N . PRO A 1 97 ? 11.906 4.324 4.172 1 72.94 97 PRO A N 1
ATOM 713 C CA . PRO A 1 97 ? 13.227 4.719 3.689 1 72.94 97 PRO A CA 1
ATOM 714 C C . PRO A 1 97 ? 14.117 3.521 3.359 1 72.94 97 PRO A C 1
ATOM 716 O O . PRO A 1 97 ? 14.109 2.521 4.082 1 72.94 97 PRO A O 1
ATOM 719 N N . GLY A 1 98 ? 14.82 3.605 2.242 1 80.62 98 GLY A N 1
ATOM 720 C CA . GLY A 1 98 ? 15.766 2.564 1.869 1 80.62 98 GLY A CA 1
ATOM 721 C C . GLY A 1 98 ? 15.141 1.464 1.032 1 80.62 98 GLY A C 1
ATOM 722 O O . GLY A 1 98 ? 15.844 0.576 0.543 1 80.62 98 GLY A O 1
ATOM 723 N N . MET A 1 99 ? 13.812 1.564 0.865 1 89.75 99 MET A N 1
ATOM 724 C CA . MET A 1 99 ? 13.148 0.566 0.031 1 89.75 99 MET A CA 1
ATOM 725 C C . MET A 1 99 ? 13.414 0.828 -1.447 1 89.75 99 MET A C 1
ATOM 727 O O . MET A 1 99 ? 13.531 1.98 -1.866 1 89.75 99 MET A O 1
ATOM 731 N N . VAL A 1 100 ? 13.539 -0.288 -2.193 1 95.38 100 VAL A N 1
ATOM 732 C CA . VAL A 1 100 ? 13.555 -0.236 -3.65 1 95.38 100 VAL A CA 1
ATOM 733 C C . VAL A 1 100 ? 12.57 -1.257 -4.219 1 95.38 100 VAL A C 1
ATOM 735 O O . VAL A 1 100 ? 12.094 -2.137 -3.494 1 95.38 100 VAL A O 1
ATOM 738 N N . ALA A 1 101 ? 12.281 -1.027 -5.488 1 98.25 101 ALA A N 1
ATOM 739 C CA . ALA A 1 101 ? 11.312 -1.936 -6.094 1 98.25 101 ALA A CA 1
ATOM 740 C C . ALA A 1 101 ? 11.898 -2.621 -7.324 1 98.25 101 ALA A C 1
ATOM 742 O O . ALA A 1 101 ? 12.805 -2.092 -7.965 1 98.25 101 ALA A O 1
ATOM 743 N N . VAL A 1 102 ? 11.477 -3.842 -7.527 1 98.31 102 VAL A N 1
ATOM 744 C CA . VAL A 1 102 ? 11.656 -4.551 -8.789 1 98.31 102 VAL A CA 1
ATOM 745 C C . VAL A 1 102 ? 10.32 -4.637 -9.523 1 98.31 102 VAL A C 1
ATOM 747 O O . VAL A 1 102 ? 9.359 -5.215 -9.008 1 98.31 102 VAL A O 1
ATOM 750 N N . ALA A 1 103 ? 10.258 -4.031 -10.688 1 98.19 103 ALA A N 1
ATOM 751 C CA . ALA A 1 103 ? 9.055 -4.113 -11.508 1 98.19 103 ALA A CA 1
ATOM 752 C C . ALA A 1 103 ? 9.102 -5.328 -12.43 1 98.19 103 ALA A C 1
ATOM 754 O O . ALA A 1 103 ? 10.086 -5.539 -13.141 1 98.19 103 ALA A O 1
ATOM 755 N N . VAL A 1 104 ? 8.07 -6.152 -12.508 1 98 104 VAL A N 1
ATOM 756 C CA . VAL A 1 104 ? 8.062 -7.359 -13.336 1 98 104 VAL A CA 1
ATOM 757 C C . VAL A 1 104 ? 7.406 -7.055 -14.68 1 98 104 VAL A C 1
ATOM 759 O O . VAL A 1 104 ? 6.199 -6.812 -14.75 1 98 104 VAL A O 1
ATOM 762 N N . ALA A 1 105 ? 8.195 -7.074 -15.609 1 96.44 105 ALA A N 1
ATOM 763 C CA . ALA A 1 105 ? 7.727 -6.75 -16.953 1 96.44 105 ALA A CA 1
ATOM 764 C C . ALA A 1 105 ? 7.188 -7.992 -17.672 1 96.44 105 ALA A C 1
ATOM 766 O O . ALA A 1 105 ? 6.297 -7.898 -18.516 1 96.44 105 ALA A O 1
ATOM 767 N N . ALA A 1 106 ? 7.781 -9.094 -17.422 1 95.69 106 ALA A N 1
ATOM 768 C CA . ALA A 1 106 ? 7.359 -10.398 -17.922 1 95.69 106 ALA A CA 1
ATOM 769 C C . ALA A 1 106 ? 7.453 -11.461 -16.844 1 95.69 106 ALA A C 1
ATOM 771 O O . ALA A 1 106 ? 8.398 -11.469 -16.047 1 95.69 106 ALA A O 1
ATOM 772 N N . GLY A 1 107 ? 6.508 -12.32 -16.891 1 94.56 107 GLY A N 1
ATOM 773 C CA . GLY A 1 107 ? 6.418 -13.336 -15.852 1 94.56 107 GLY A CA 1
ATOM 774 C C . GLY A 1 107 ? 7.645 -14.227 -15.773 1 94.56 107 GLY A C 1
ATOM 775 O O . GLY A 1 107 ? 8.195 -14.617 -16.797 1 94.56 107 GLY A O 1
ATOM 776 N N . ILE A 1 108 ? 8.008 -14.578 -14.555 1 93.25 108 ILE A N 1
ATOM 777 C CA . ILE A 1 108 ? 9.133 -15.469 -14.297 1 93.25 108 ILE A CA 1
ATOM 778 C C . ILE A 1 108 ? 9 -16.078 -12.906 1 93.25 108 ILE A C 1
ATOM 780 O O . ILE A 1 108 ? 8.742 -15.367 -11.93 1 93.25 108 ILE A O 1
ATOM 784 N N . GLY A 1 109 ? 9.125 -17.391 -12.867 1 90.62 109 GLY A N 1
ATOM 785 C CA . GLY A 1 109 ? 8.867 -18.047 -11.602 1 90.62 109 GLY A CA 1
ATOM 786 C C . GLY A 1 109 ? 7.465 -17.828 -11.078 1 90.62 109 GLY A C 1
ATOM 787 O O . GLY A 1 109 ? 6.488 -18.047 -11.805 1 90.62 109 GLY A O 1
ATOM 788 N N . ASP A 1 110 ? 7.426 -17.375 -9.867 1 91.81 110 ASP A N 1
ATOM 789 C CA . ASP A 1 110 ? 6.137 -17.172 -9.219 1 91.81 110 ASP A CA 1
ATOM 790 C C . ASP A 1 110 ? 5.617 -15.75 -9.477 1 91.81 110 ASP A C 1
ATOM 792 O O . ASP A 1 110 ? 4.535 -15.391 -9.008 1 91.81 110 ASP A O 1
ATOM 796 N N . TYR A 1 111 ? 6.418 -15 -10.18 1 96.19 111 TYR A N 1
ATOM 797 C CA . TYR A 1 111 ? 6.051 -13.609 -10.43 1 96.19 111 TYR A CA 1
ATOM 798 C C . TYR A 1 111 ? 5.379 -13.461 -11.789 1 96.19 111 TYR A C 1
ATOM 800 O O . TYR A 1 111 ? 5.664 -14.227 -12.719 1 96.19 111 TYR A O 1
ATOM 808 N N . ARG A 1 112 ? 4.438 -12.5 -11.922 1 96.56 112 ARG A N 1
ATOM 809 C CA . ARG A 1 112 ? 3.666 -12.25 -13.133 1 96.56 112 ARG A CA 1
ATOM 810 C C . ARG A 1 112 ? 3.877 -10.82 -13.625 1 96.56 112 ARG A C 1
ATOM 812 O O . ARG A 1 112 ? 4.188 -9.922 -12.836 1 96.56 112 ARG A O 1
ATOM 819 N N . ALA A 1 113 ? 3.699 -10.656 -14.938 1 97.31 113 ALA A N 1
ATOM 820 C CA . ALA A 1 113 ? 3.768 -9.305 -15.492 1 97.31 113 ALA A CA 1
ATOM 821 C C . ALA A 1 113 ? 2.859 -8.352 -14.727 1 97.31 113 ALA A C 1
ATOM 823 O O . ALA A 1 113 ? 1.7 -8.672 -14.453 1 97.31 113 ALA A O 1
ATOM 824 N N . GLY A 1 114 ? 3.4 -7.188 -14.328 1 96.81 114 GLY A N 1
ATOM 825 C CA . GLY A 1 114 ? 2.639 -6.195 -13.586 1 96.81 114 GLY A CA 1
ATOM 826 C C . GLY A 1 114 ? 2.914 -6.223 -12.094 1 96.81 114 GLY A C 1
ATOM 827 O O . GLY A 1 114 ? 2.572 -5.281 -11.375 1 96.81 114 GLY A O 1
ATOM 828 N N . ASP A 1 115 ? 3.561 -7.332 -11.633 1 98 115 ASP A N 1
ATOM 829 C CA . ASP A 1 115 ? 3.924 -7.418 -10.219 1 98 115 ASP A CA 1
ATOM 830 C C . ASP A 1 115 ? 4.898 -6.305 -9.836 1 98 115 ASP A C 1
ATOM 832 O O . ASP A 1 115 ? 5.773 -5.941 -10.617 1 98 115 ASP A O 1
ATOM 836 N N . GLU A 1 116 ? 4.668 -5.75 -8.703 1 98.25 116 GLU A N 1
ATOM 837 C CA . GLU A 1 116 ? 5.621 -4.879 -8.023 1 98.25 116 GLU A CA 1
ATOM 838 C C . GLU A 1 116 ? 6.219 -5.57 -6.801 1 98.25 116 GLU A C 1
ATOM 840 O O . GLU A 1 116 ? 5.5 -5.922 -5.867 1 98.25 116 GLU A O 1
ATOM 845 N N . ILE A 1 117 ? 7.492 -5.781 -6.883 1 98.5 117 ILE A N 1
ATOM 846 C CA . ILE A 1 117 ? 8.18 -6.41 -5.758 1 98.5 117 ILE A CA 1
ATOM 847 C C . ILE A 1 117 ? 8.891 -5.344 -4.922 1 98.5 117 ILE A C 1
ATOM 849 O O . ILE A 1 117 ? 9.82 -4.688 -5.398 1 98.5 117 ILE A O 1
ATOM 853 N N . TRP A 1 118 ? 8.438 -5.125 -3.711 1 97.31 118 TRP A N 1
ATOM 854 C CA . TRP A 1 118 ? 9.07 -4.184 -2.793 1 97.31 118 TRP A CA 1
ATOM 855 C C . TRP A 1 118 ? 10.18 -4.863 -1.999 1 97.31 118 TRP A C 1
ATOM 857 O O . TRP A 1 118 ? 9.992 -5.961 -1.47 1 97.31 118 TRP A O 1
ATOM 867 N N . CYS A 1 119 ? 11.305 -4.188 -1.938 1 98.12 119 CYS A N 1
ATOM 868 C CA . CYS A 1 119 ? 12.477 -4.793 -1.31 1 98.12 119 CYS A CA 1
ATOM 869 C C . CYS A 1 119 ? 13.039 -3.889 -0.219 1 98.12 119 CYS A C 1
ATOM 871 O O . CYS A 1 119 ? 12.984 -2.664 -0.333 1 98.12 119 CYS A O 1
ATOM 873 N N . ARG A 1 120 ? 13.562 -4.477 0.756 1 94.38 120 ARG A N 1
ATOM 874 C CA . ARG A 1 120 ? 14.336 -3.785 1.778 1 94.38 120 ARG A CA 1
ATOM 875 C C . ARG A 1 120 ? 15.836 -3.912 1.507 1 94.38 120 ARG A C 1
ATOM 877 O O . ARG A 1 120 ? 16.344 -5.02 1.337 1 94.38 120 ARG A O 1
ATOM 884 N N . THR A 1 121 ? 16.453 -2.805 1.483 1 94.69 121 THR A N 1
ATOM 885 C CA . THR A 1 121 ? 17.891 -2.822 1.235 1 94.69 121 THR A CA 1
ATOM 886 C C . THR A 1 121 ? 18.656 -3.219 2.496 1 94.69 121 THR A C 1
ATOM 888 O O . THR A 1 121 ? 18.359 -2.717 3.586 1 94.69 121 THR A O 1
ATOM 891 N N . LEU A 1 122 ? 19.656 -4.121 2.299 1 95.5 122 LEU A N 1
ATOM 892 C CA . LEU A 1 122 ? 20.469 -4.629 3.396 1 95.5 122 LEU A CA 1
ATOM 893 C C . LEU A 1 122 ? 21.953 -4.355 3.146 1 95.5 122 LEU A C 1
ATOM 895 O O . LEU A 1 122 ? 22.422 -4.492 2.018 1 95.5 122 LEU A O 1
ATOM 899 N N . ALA A 1 123 ? 22.609 -4.023 4.203 1 94.94 123 ALA A N 1
ATOM 900 C CA . ALA A 1 123 ? 24.062 -3.998 4.199 1 94.94 123 ALA A CA 1
ATOM 901 C C . ALA A 1 123 ? 24.641 -5.391 4.438 1 94.94 123 ALA A C 1
ATOM 903 O O . ALA A 1 123 ? 23.922 -6.309 4.84 1 94.94 123 ALA A O 1
ATOM 904 N N . PRO A 1 124 ? 25.891 -5.613 4.148 1 95.31 124 PRO A N 1
ATOM 905 C CA . PRO A 1 124 ? 26.484 -6.945 4.227 1 95.31 124 PRO A CA 1
ATOM 906 C C . PRO A 1 124 ? 26.266 -7.617 5.582 1 95.31 124 PRO A C 1
ATOM 908 O O . PRO A 1 124 ? 26.078 -8.836 5.648 1 95.31 124 PRO A O 1
ATOM 911 N N . GLU A 1 125 ? 26.219 -6.863 6.613 1 93.5 125 GLU A N 1
ATOM 912 C CA . GLU A 1 125 ? 26 -7.426 7.945 1 93.5 125 GLU A CA 1
ATOM 913 C C . GLU A 1 125 ? 24.625 -8.078 8.062 1 93.5 125 GLU A C 1
ATOM 915 O O . GLU A 1 125 ? 24.406 -8.922 8.93 1 93.5 125 GLU A O 1
ATOM 920 N N . GLY A 1 126 ? 23.766 -7.699 7.152 1 94.44 126 GLY A N 1
ATOM 921 C CA . GLY A 1 126 ? 22.391 -8.211 7.207 1 94.44 126 GLY A CA 1
ATOM 922 C C . GLY A 1 126 ? 22.125 -9.305 6.191 1 94.44 126 GLY A C 1
ATOM 923 O O . GLY A 1 126 ? 21.031 -9.875 6.156 1 94.44 126 GLY A O 1
ATOM 924 N N . PHE A 1 127 ? 23.094 -9.734 5.41 1 96.88 127 PHE A N 1
ATOM 925 C CA . PHE A 1 127 ? 22.906 -10.648 4.293 1 96.88 127 PHE A CA 1
ATOM 926 C C . PHE A 1 127 ? 22.406 -12.008 4.785 1 96.88 127 PHE A C 1
ATOM 928 O O . PHE A 1 127 ? 21.594 -12.648 4.137 1 96.88 127 PHE A O 1
ATOM 935 N N . ALA A 1 128 ? 22.844 -12.391 5.926 1 94.62 128 ALA A N 1
ATOM 936 C CA . ALA A 1 128 ? 22.5 -13.703 6.461 1 94.62 128 ALA A CA 1
ATOM 937 C C . ALA A 1 128 ? 21 -13.812 6.719 1 94.62 128 ALA A C 1
ATOM 939 O O . ALA A 1 128 ? 20.422 -14.891 6.586 1 94.62 128 ALA A O 1
ATOM 940 N N . GLY A 1 129 ? 20.391 -12.773 7.027 1 95.5 129 GLY A N 1
ATOM 941 C CA . GLY A 1 129 ? 18.969 -12.75 7.309 1 95.5 129 GLY A CA 1
ATOM 942 C C . GLY A 1 129 ? 18.109 -12.953 6.07 1 95.5 129 GLY A C 1
ATOM 943 O O . GLY A 1 129 ? 16.922 -13.227 6.176 1 95.5 129 GLY A O 1
ATOM 944 N N . ALA A 1 130 ? 18.719 -12.906 4.887 1 97.56 130 ALA A N 1
ATOM 945 C CA . ALA A 1 130 ? 17.984 -12.977 3.635 1 97.56 130 ALA A CA 1
ATOM 946 C C . ALA A 1 130 ? 18.141 -14.344 2.979 1 97.56 130 ALA A C 1
ATOM 948 O O . ALA A 1 130 ? 17.703 -14.555 1.842 1 97.56 130 ALA A O 1
ATOM 949 N N . LEU A 1 131 ? 18.766 -15.297 3.729 1 97.38 131 LEU A N 1
ATOM 950 C CA . LEU A 1 131 ? 18.906 -16.641 3.176 1 97.38 131 LEU A CA 1
ATOM 951 C C . LEU A 1 131 ? 17.547 -17.25 2.869 1 97.38 131 LEU A C 1
ATOM 953 O O . LEU A 1 131 ? 16.609 -17.141 3.668 1 97.38 131 LEU A O 1
ATOM 957 N N . ASN A 1 132 ? 17.438 -17.891 1.686 1 97.38 132 ASN A N 1
ATOM 958 C CA . ASN A 1 132 ? 16.25 -18.562 1.167 1 97.38 132 ASN A CA 1
ATOM 959 C C . ASN A 1 132 ? 15.172 -17.562 0.753 1 97.38 132 ASN A C 1
ATOM 961 O O . ASN A 1 132 ? 14.008 -17.938 0.592 1 97.38 132 ASN A O 1
ATOM 965 N N . ARG A 1 133 ? 15.547 -16.312 0.621 1 98 133 ARG A N 1
ATOM 966 C CA . ARG A 1 133 ? 14.672 -15.266 0.096 1 98 133 ARG A CA 1
ATOM 967 C C . ARG A 1 133 ? 15.109 -14.828 -1.296 1 98 133 ARG A C 1
ATOM 969 O O . ARG A 1 133 ? 16.281 -14.984 -1.66 1 98 133 ARG A O 1
ATOM 976 N N . ASP A 1 134 ? 14.164 -14.328 -2.035 1 98.38 134 ASP A N 1
ATOM 977 C CA . ASP A 1 134 ? 14.539 -13.68 -3.291 1 98.38 134 ASP A CA 1
ATOM 978 C C . ASP A 1 134 ? 15.18 -12.32 -3.039 1 98.38 134 ASP A C 1
ATOM 980 O O . ASP A 1 134 ? 14.695 -11.539 -2.221 1 98.38 134 ASP A O 1
ATOM 984 N N . VAL A 1 135 ? 16.266 -12.047 -3.709 1 98.62 135 VAL A N 1
ATOM 985 C CA . VAL A 1 135 ? 16.984 -10.797 -3.49 1 98.62 135 VAL A CA 1
ATOM 986 C C . VAL A 1 135 ? 17.438 -10.219 -4.828 1 98.62 135 VAL A C 1
ATOM 988 O O . VAL A 1 135 ? 17.688 -10.961 -5.781 1 98.62 135 VAL A O 1
ATOM 991 N N . LEU A 1 136 ? 17.469 -8.953 -4.906 1 98.5 136 LEU A N 1
ATOM 992 C CA . LEU A 1 136 ? 18.141 -8.211 -5.965 1 98.5 136 LEU A CA 1
ATOM 993 C C . LEU A 1 136 ? 19.594 -7.898 -5.574 1 98.5 136 LEU A C 1
ATOM 995 O O . LEU A 1 136 ? 19.844 -7.344 -4.5 1 98.5 136 LEU A O 1
ATOM 999 N N . VAL A 1 137 ? 20.5 -8.227 -6.402 1 98.12 137 VAL A N 1
ATOM 1000 C CA . VAL A 1 137 ? 21.922 -8.031 -6.125 1 98.12 137 VAL A CA 1
ATOM 1001 C C . VAL A 1 137 ? 22.547 -7.207 -7.238 1 98.12 137 VAL A C 1
ATOM 1003 O O . VAL A 1 137 ? 22.438 -7.551 -8.414 1 98.12 137 VAL A O 1
ATOM 1006 N N . PRO A 1 138 ? 23.188 -6.121 -6.832 1 96.19 138 PRO A N 1
ATOM 1007 C CA . PRO A 1 138 ? 23.891 -5.359 -7.855 1 96.19 138 PRO A CA 1
ATOM 1008 C C . PRO A 1 138 ? 25.141 -6.082 -8.367 1 96.19 138 PRO A C 1
ATOM 1010 O O . PRO A 1 138 ? 25.828 -6.758 -7.594 1 96.19 138 PRO A O 1
ATOM 1013 N N . ARG A 1 139 ? 25.328 -5.992 -9.609 1 93.44 139 ARG A N 1
ATOM 1014 C CA . ARG A 1 139 ? 26.531 -6.484 -10.289 1 93.44 139 ARG A CA 1
ATOM 1015 C C . ARG A 1 139 ? 27.297 -5.336 -10.93 1 93.44 139 ARG A C 1
ATOM 1017 O O . ARG A 1 139 ? 26.781 -4.219 -11.039 1 93.44 139 ARG A O 1
ATOM 1024 N N . PRO A 1 140 ? 28.578 -5.652 -11.312 1 87.75 140 PRO A N 1
ATOM 1025 C CA . PRO A 1 140 ? 29.344 -4.594 -11.969 1 87.75 140 PRO A CA 1
ATOM 1026 C C . PRO A 1 140 ? 28.656 -4.031 -13.203 1 87.75 140 PRO A C 1
ATOM 1028 O O . PRO A 1 140 ? 27.844 -4.723 -13.836 1 87.75 140 PRO A O 1
ATOM 1031 N N . ALA A 1 141 ? 28.922 -2.748 -13.539 1 86.19 141 ALA A N 1
ATOM 1032 C CA . ALA A 1 141 ? 28.469 -2.045 -14.734 1 86.19 141 ALA A CA 1
ATOM 1033 C C . ALA A 1 141 ? 26.969 -1.787 -14.68 1 86.19 141 ALA A C 1
ATOM 1035 O O . ALA A 1 141 ? 26.297 -1.779 -15.719 1 86.19 141 ALA A O 1
ATOM 1036 N N . GLY A 1 142 ? 26.391 -1.794 -13.547 1 82.5 142 GLY A N 1
ATOM 1037 C CA . GLY A 1 142 ? 25 -1.411 -13.383 1 82.5 142 GLY A CA 1
ATOM 1038 C C . GLY A 1 142 ? 24.031 -2.547 -13.664 1 82.5 142 GLY A C 1
ATOM 1039 O O . GLY A 1 142 ? 22.844 -2.312 -13.891 1 82.5 142 GLY A O 1
ATOM 1040 N N . ARG A 1 143 ? 24.578 -3.742 -13.672 1 91.31 143 ARG A N 1
ATOM 1041 C CA . ARG A 1 143 ? 23.75 -4.922 -13.875 1 91.31 143 ARG A CA 1
ATOM 1042 C C . ARG A 1 143 ? 23.203 -5.441 -12.547 1 91.31 143 ARG A C 1
ATOM 1044 O O . ARG A 1 143 ? 23.656 -5.012 -11.477 1 91.31 143 ARG A O 1
ATOM 1051 N N . PHE A 1 144 ? 22.203 -6.262 -12.727 1 96.44 144 PHE A N 1
ATOM 1052 C CA . PHE A 1 144 ? 21.594 -6.832 -11.539 1 96.44 144 PHE A CA 1
ATOM 1053 C C . PHE A 1 144 ? 21.359 -8.328 -11.711 1 96.44 144 PHE A C 1
ATOM 1055 O O . PHE A 1 144 ? 21.297 -8.82 -12.836 1 96.44 144 PHE A O 1
ATOM 1062 N N . LEU A 1 145 ? 21.297 -8.977 -10.602 1 96.69 145 LEU A N 1
ATOM 1063 C CA . LEU A 1 145 ? 20.781 -10.336 -10.492 1 96.69 145 LEU A CA 1
ATOM 1064 C C . LEU A 1 145 ? 19.625 -10.406 -9.5 1 96.69 145 LEU A C 1
ATOM 1066 O O . LEU A 1 145 ? 19.672 -9.797 -8.438 1 96.69 145 LEU A O 1
ATOM 1070 N N . PHE A 1 146 ? 18.672 -10.961 -9.984 1 97.88 146 PHE A N 1
ATOM 1071 C CA . PHE A 1 146 ? 17.562 -11.242 -9.094 1 97.88 146 PHE A CA 1
ATOM 1072 C C . PHE A 1 146 ? 17.312 -12.742 -8.992 1 97.88 146 PHE A C 1
ATOM 1074 O O . PHE A 1 146 ? 17.156 -13.422 -10.016 1 97.88 146 PHE A O 1
ATOM 1081 N N . GLY A 1 147 ? 17.203 -13.266 -7.828 1 97.81 147 GLY A N 1
ATOM 1082 C CA . GLY A 1 147 ? 17 -14.688 -7.609 1 97.81 147 GLY A CA 1
ATOM 1083 C C . GLY A 1 147 ? 17 -15.07 -6.145 1 97.81 147 GLY A C 1
ATOM 1084 O O . GLY A 1 147 ? 17.062 -14.203 -5.27 1 97.81 147 GLY A O 1
ATOM 1085 N N . ARG A 1 148 ? 16.938 -16.406 -5.867 1 98 148 ARG A N 1
ATOM 1086 C CA . ARG A 1 148 ? 16.922 -16.938 -4.508 1 98 148 ARG A CA 1
ATOM 1087 C C . ARG A 1 148 ? 18.328 -16.984 -3.926 1 98 148 ARG A C 1
ATOM 1089 O O . ARG A 1 148 ? 19.25 -17.547 -4.539 1 98 148 ARG A O 1
ATOM 1096 N N . LEU A 1 149 ? 18.484 -16.359 -2.746 1 98.12 149 LEU A N 1
ATOM 1097 C CA . LEU A 1 149 ? 19.766 -16.469 -2.051 1 98.12 149 LEU A CA 1
ATOM 1098 C C . LEU A 1 149 ? 19.891 -17.844 -1.38 1 98.12 149 LEU A C 1
ATOM 1100 O O . LEU A 1 149 ? 19.234 -18.094 -0.367 1 98.12 149 LEU A O 1
ATOM 1104 N N . ILE A 1 150 ? 20.766 -18.64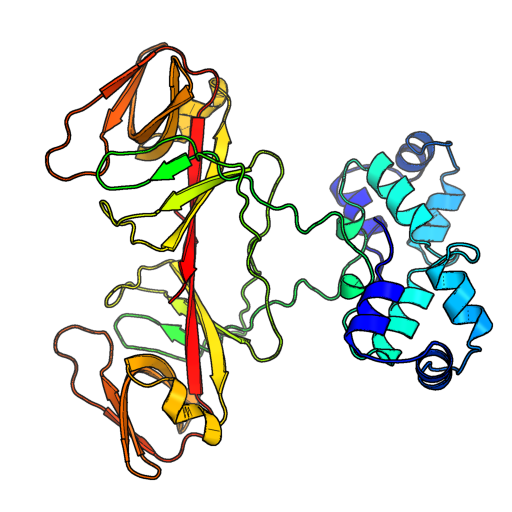1 -1.871 1 97.88 150 ILE A N 1
ATOM 1105 C CA . ILE A 1 150 ? 20.766 -20.016 -1.409 1 97.88 150 ILE A CA 1
ATOM 1106 C C . ILE A 1 150 ? 22 -20.297 -0.564 1 97.88 150 ILE A C 1
ATOM 1108 O O . ILE A 1 150 ? 22.125 -21.359 0.036 1 97.88 150 ILE A O 1
ATOM 1112 N N . GLY A 1 151 ? 22.984 -19.297 -0.528 1 96.62 151 GLY A N 1
ATOM 1113 C CA . GLY A 1 151 ? 24.156 -19.516 0.306 1 96.62 151 GLY A CA 1
ATOM 1114 C C . GLY A 1 151 ? 25.031 -18.281 0.415 1 96.62 151 GLY A C 1
ATOM 1115 O O . GLY A 1 151 ? 24.906 -17.344 -0.375 1 96.62 151 GLY A O 1
ATOM 1116 N N . ARG A 1 152 ? 25.797 -18.25 1.421 1 94.44 152 ARG A N 1
ATOM 1117 C CA . ARG A 1 152 ? 26.828 -17.25 1.624 1 94.44 152 ARG A CA 1
ATOM 1118 C C . ARG A 1 152 ? 28.125 -17.891 2.127 1 94.44 152 ARG A C 1
ATOM 1120 O O . ARG A 1 152 ? 28.109 -18.641 3.1 1 94.44 152 ARG A O 1
ATOM 1127 N N . GLU A 1 153 ? 29.172 -17.688 1.453 1 92.75 153 GLU A N 1
ATOM 1128 C CA . GLU A 1 153 ? 30.5 -18.141 1.829 1 92.75 153 GLU A CA 1
ATOM 1129 C C . GLU A 1 153 ? 31.5 -16.984 1.839 1 92.75 153 GLU A C 1
ATOM 1131 O O . GLU A 1 153 ? 32 -16.578 0.789 1 92.75 153 GLU A O 1
ATOM 1136 N N . GLY A 1 154 ? 31.812 -16.484 2.996 1 90.44 154 GLY A N 1
ATOM 1137 C CA . GLY A 1 154 ? 32.656 -15.297 3.07 1 90.44 154 GLY A CA 1
ATOM 1138 C C . GLY A 1 154 ? 32.031 -14.086 2.398 1 90.44 154 GLY A C 1
ATOM 1139 O O . GLY A 1 154 ? 30.984 -13.609 2.805 1 90.44 154 GLY A O 1
ATOM 1140 N N . ASP A 1 155 ? 32.75 -13.742 1.275 1 90.69 155 ASP A N 1
ATOM 1141 C CA . ASP A 1 155 ? 32.312 -12.547 0.577 1 90.69 155 ASP A CA 1
ATOM 1142 C C . ASP A 1 155 ? 31.562 -12.906 -0.708 1 90.69 155 ASP A C 1
ATOM 1144 O O . ASP A 1 155 ? 31.359 -12.055 -1.577 1 90.69 155 ASP A O 1
ATOM 1148 N N . ARG A 1 156 ? 31.172 -14.18 -0.704 1 96.19 156 ARG A N 1
ATOM 1149 C CA . ARG A 1 156 ? 30.5 -14.648 -1.913 1 96.19 156 ARG A CA 1
ATOM 1150 C C . ARG A 1 156 ? 29.062 -15.062 -1.616 1 96.19 156 ARG A C 1
ATOM 1152 O O . ARG A 1 156 ? 28.797 -15.789 -0.653 1 96.19 156 ARG A O 1
ATOM 1159 N N . LEU A 1 157 ? 28.203 -14.531 -2.467 1 97.56 157 LEU A N 1
ATOM 1160 C CA . LEU A 1 157 ? 26.797 -14.914 -2.379 1 97.56 157 LEU A CA 1
ATOM 1161 C C . LEU A 1 157 ? 26.438 -15.891 -3.492 1 97.56 157 LEU A C 1
ATOM 1163 O O . LEU A 1 157 ? 26.812 -15.688 -4.648 1 97.56 157 LEU A O 1
ATOM 1167 N N . HIS A 1 158 ? 25.766 -16.938 -3.129 1 98 158 HIS A N 1
ATOM 1168 C CA . HIS A 1 158 ? 25.25 -17.922 -4.082 1 98 158 HIS A CA 1
ATOM 1169 C C . HIS A 1 158 ? 23.766 -17.703 -4.348 1 98 158 HIS A C 1
ATOM 1171 O O . HIS A 1 158 ? 22.953 -17.781 -3.424 1 98 158 HIS A O 1
ATOM 1177 N N . LEU A 1 159 ? 23.438 -17.453 -5.637 1 97.62 159 LEU A N 1
ATOM 1178 C CA . LEU A 1 159 ? 22.047 -17.172 -6.012 1 97.62 159 LEU A CA 1
ATOM 1179 C C . LEU A 1 159 ? 21.562 -18.156 -7.07 1 97.62 159 LEU A C 1
ATOM 1181 O O . LEU A 1 159 ? 22.328 -18.594 -7.93 1 97.62 159 LEU A O 1
ATOM 1185 N N . LEU A 1 160 ? 20.344 -18.516 -6.992 1 97.06 160 LEU A N 1
ATOM 1186 C CA . LEU A 1 160 ? 19.641 -19.25 -8.039 1 97.06 160 LEU A CA 1
ATOM 1187 C C . LEU A 1 160 ? 18.625 -18.375 -8.75 1 97.06 160 LEU A C 1
ATOM 1189 O O . LEU A 1 160 ? 17.594 -18.016 -8.172 1 97.06 160 LEU A O 1
ATOM 1193 N N . PRO A 1 161 ? 18.891 -18 -9.992 1 94.88 161 PRO A N 1
ATOM 1194 C CA . PRO A 1 161 ? 17.891 -17.219 -10.727 1 94.88 161 PRO A CA 1
ATOM 1195 C C . PRO A 1 161 ? 16.547 -17.906 -10.836 1 94.88 161 PRO A C 1
ATOM 1197 O O . PRO A 1 161 ? 16.453 -19.125 -10.664 1 94.88 161 PRO A O 1
ATOM 1200 N N . LEU A 1 162 ? 15.375 -17.219 -11.055 1 92.44 162 LEU A N 1
ATOM 1201 C CA . LEU A 1 162 ? 14.008 -17.703 -10.922 1 92.44 162 LEU A CA 1
ATOM 1202 C C . LEU A 1 162 ? 13.586 -18.5 -12.156 1 92.44 162 LEU A C 1
ATOM 1204 O O . LEU A 1 162 ? 12.633 -19.281 -12.102 1 92.44 162 LEU A O 1
ATOM 1208 N N . GLY A 1 163 ? 14.219 -18.391 -13.227 1 85.88 163 GLY A N 1
ATOM 1209 C CA . GLY A 1 163 ? 13.812 -19.062 -14.445 1 85.88 163 GLY A CA 1
ATOM 1210 C C . GLY A 1 163 ? 14.031 -20.562 -14.422 1 85.88 163 GLY A C 1
ATOM 1211 O O . GLY A 1 163 ? 14.883 -21.047 -13.672 1 85.88 163 GLY A O 1
ATOM 1212 N N . ALA A 1 164 ? 13.133 -21.281 -15.156 1 84.88 164 ALA A N 1
ATOM 1213 C CA . ALA A 1 164 ? 13.266 -22.734 -15.273 1 84.88 164 ALA A CA 1
ATOM 1214 C C . ALA A 1 164 ? 14.648 -23.109 -15.797 1 84.88 164 ALA A C 1
ATOM 1216 O O . ALA A 1 164 ? 15.141 -22.531 -16.766 1 84.88 164 ALA A O 1
ATOM 1217 N N . GLY A 1 165 ? 15.242 -24.094 -15.07 1 86.62 165 GLY A N 1
ATOM 1218 C CA . GLY A 1 165 ? 16.516 -24.625 -15.523 1 86.62 165 GLY A CA 1
ATOM 1219 C C . GLY A 1 165 ? 17.688 -23.688 -15.266 1 86.62 165 GLY A C 1
ATOM 1220 O O . GLY A 1 165 ? 18.766 -23.875 -15.82 1 86.62 165 GLY A O 1
ATOM 1221 N N . ALA A 1 166 ? 17.453 -22.703 -14.516 1 88.19 166 ALA A N 1
ATOM 1222 C CA . ALA A 1 166 ? 18.516 -21.734 -14.234 1 88.19 166 ALA A CA 1
ATOM 1223 C C . ALA A 1 166 ? 19.641 -22.375 -13.422 1 88.19 166 ALA A C 1
ATOM 1225 O O . ALA A 1 166 ? 19.406 -23.344 -12.688 1 88.19 166 ALA A O 1
ATOM 1226 N N . ARG A 1 167 ? 20.906 -21.875 -13.68 1 94.56 167 ARG A N 1
ATOM 1227 C CA . ARG A 1 167 ? 22.078 -22.359 -12.953 1 94.56 167 ARG A CA 1
ATOM 1228 C C . ARG A 1 167 ? 22.469 -21.375 -11.852 1 94.56 167 ARG A C 1
ATOM 1230 O O . ARG A 1 167 ? 22.312 -20.156 -12 1 94.56 167 ARG A O 1
ATOM 1237 N N . GLN A 1 168 ? 23 -22 -10.898 1 96.06 168 GLN A N 1
ATOM 1238 C CA . GLN A 1 168 ? 23.484 -21.203 -9.773 1 96.06 168 GLN A CA 1
ATOM 1239 C C . GLN A 1 168 ? 24.5 -20.156 -10.234 1 96.06 168 GLN A C 1
ATOM 1241 O O . GLN A 1 168 ? 25.344 -20.438 -11.078 1 96.06 168 GLN A O 1
ATOM 1246 N N . GLN A 1 169 ? 24.406 -18.922 -9.688 1 96.31 169 GLN A N 1
ATOM 1247 C CA . GLN A 1 169 ? 25.344 -17.828 -9.953 1 96.31 169 GLN A CA 1
ATOM 1248 C C . GLN A 1 169 ? 25.984 -17.328 -8.672 1 96.31 169 GLN A C 1
ATOM 1250 O O . GLN A 1 169 ? 25.375 -17.391 -7.598 1 96.31 169 GLN A O 1
ATOM 1255 N N . VAL A 1 170 ? 27.172 -16.828 -8.781 1 97 170 VAL A N 1
ATOM 1256 C CA . VAL A 1 170 ? 27.906 -16.328 -7.617 1 97 170 VAL A CA 1
ATOM 1257 C C . VAL A 1 170 ? 28.219 -14.852 -7.809 1 97 170 VAL A C 1
ATOM 1259 O O . VAL A 1 170 ? 28.672 -14.445 -8.883 1 97 170 VAL A O 1
ATOM 1262 N N . VAL A 1 171 ? 27.906 -14.062 -6.855 1 96.62 171 VAL A N 1
ATOM 1263 C CA . VAL A 1 171 ? 28.219 -12.641 -6.875 1 96.62 171 VAL A CA 1
ATOM 1264 C C . VAL A 1 171 ? 29.188 -12.32 -5.738 1 96.62 171 VAL A C 1
ATOM 1266 O O . VAL A 1 171 ? 28.938 -12.656 -4.582 1 96.62 171 VAL A O 1
ATOM 1269 N N . ALA A 1 172 ? 30.219 -11.625 -6.07 1 94.31 172 ALA A N 1
ATOM 1270 C CA . ALA A 1 172 ? 31.25 -11.328 -5.086 1 94.31 172 ALA A CA 1
ATOM 1271 C C . ALA A 1 172 ? 31.078 -9.922 -4.508 1 94.31 172 ALA A C 1
ATOM 1273 O O . ALA A 1 172 ? 30.953 -8.953 -5.254 1 94.31 172 ALA A O 1
ATOM 1274 N N . ASP A 1 173 ? 31.047 -9.93 -3.117 1 85.5 173 ASP A N 1
ATOM 1275 C CA . ASP A 1 173 ? 31.25 -8.742 -2.293 1 85.5 173 ASP A CA 1
ATOM 1276 C C . ASP A 1 173 ? 30.312 -7.613 -2.719 1 85.5 173 ASP A C 1
ATOM 1278 O O . ASP A 1 173 ? 30.766 -6.488 -2.957 1 85.5 173 ASP A O 1
ATOM 1282 N N . PRO A 1 174 ? 29 -7.828 -2.889 1 94.38 174 PRO A N 1
ATOM 1283 C CA . PRO A 1 174 ? 28.156 -6.672 -3.191 1 94.38 174 PRO A CA 1
ATOM 1284 C C . PRO A 1 174 ? 28.031 -5.703 -2.02 1 94.38 174 PRO A C 1
ATOM 1286 O O . PRO A 1 174 ? 28.125 -6.113 -0.859 1 94.38 174 PRO A O 1
ATOM 1289 N N . ALA A 1 175 ? 27.922 -4.379 -2.309 1 94.69 175 ALA A N 1
ATOM 1290 C CA . ALA A 1 175 ? 27.812 -3.35 -1.278 1 94.69 175 ALA A CA 1
ATOM 1291 C C . ALA A 1 175 ? 26.484 -3.453 -0.539 1 94.69 175 ALA A C 1
ATOM 1293 O O . ALA A 1 175 ? 26.391 -3.07 0.629 1 94.69 175 ALA A O 1
ATOM 1294 N N . TRP A 1 176 ? 25.516 -3.955 -1.218 1 96.31 176 TRP A N 1
ATOM 1295 C CA . TRP A 1 176 ? 24.188 -4.121 -0.671 1 96.31 176 TRP A CA 1
ATOM 1296 C C . TRP A 1 176 ? 23.406 -5.188 -1.441 1 96.31 176 TRP A C 1
ATOM 1298 O O . TRP A 1 176 ? 23.812 -5.586 -2.537 1 96.31 176 TRP A O 1
ATOM 1308 N N . ILE A 1 177 ? 22.344 -5.676 -0.856 1 98.25 177 ILE A N 1
ATOM 1309 C CA . ILE A 1 177 ? 21.328 -6.449 -1.554 1 98.25 177 ILE A CA 1
ATOM 1310 C C . ILE A 1 177 ? 19.938 -5.945 -1.167 1 98.25 177 ILE A C 1
ATOM 1312 O O . ILE A 1 177 ? 19.781 -5.219 -0.182 1 98.25 177 ILE A O 1
ATOM 1316 N N . ALA A 1 178 ? 18.969 -6.203 -1.965 1 98.5 178 ALA A N 1
ATOM 1317 C CA . ALA A 1 178 ? 17.594 -5.832 -1.655 1 98.5 178 ALA A CA 1
ATOM 1318 C C . ALA A 1 178 ? 16.719 -7.07 -1.515 1 98.5 178 ALA A C 1
ATOM 1320 O O . ALA A 1 178 ? 16.484 -7.789 -2.49 1 98.5 178 ALA A O 1
ATOM 1321 N N . GLU A 1 179 ? 16.219 -7.312 -0.332 1 98.56 179 GLU A N 1
ATOM 1322 C CA . GLU A 1 179 ? 15.398 -8.477 -0.01 1 98.56 179 GLU A CA 1
ATOM 1323 C C . GLU A 1 179 ? 13.93 -8.227 -0.35 1 98.56 179 GLU A C 1
ATOM 1325 O O . GLU A 1 179 ? 13.328 -7.273 0.14 1 98.56 179 GLU A O 1
ATOM 1330 N N . ALA A 1 180 ? 13.414 -9.117 -1.193 1 98.62 180 ALA A N 1
ATOM 1331 C CA . ALA A 1 180 ? 11.992 -9.016 -1.509 1 98.62 180 ALA A CA 1
ATOM 1332 C C . ALA A 1 180 ? 11.133 -9.273 -0.271 1 98.62 180 ALA A C 1
ATOM 1334 O O . ALA A 1 180 ? 11.219 -10.336 0.343 1 98.62 180 ALA A O 1
ATOM 1335 N N . ILE A 1 181 ? 10.242 -8.328 0.038 1 97.75 181 ILE A N 1
ATOM 1336 C CA . ILE A 1 181 ? 9.516 -8.492 1.291 1 97.75 181 ILE A CA 1
ATOM 1337 C C . ILE A 1 181 ? 8.008 -8.414 1.03 1 97.75 181 ILE A C 1
ATOM 1339 O O . ILE A 1 181 ? 7.203 -8.852 1.854 1 97.75 181 ILE A O 1
ATOM 1343 N N . ARG A 1 182 ? 7.633 -7.844 -0.06 1 97.81 182 ARG A N 1
ATOM 1344 C CA . ARG A 1 182 ? 6.215 -7.656 -0.346 1 97.81 182 ARG A CA 1
ATOM 1345 C C . ARG A 1 182 ? 5.949 -7.691 -1.848 1 97.81 182 ARG A C 1
ATOM 1347 O O . ARG A 1 182 ? 6.762 -7.203 -2.639 1 97.81 182 ARG A O 1
ATOM 1354 N N . LEU A 1 183 ? 4.918 -8.289 -2.256 1 98.25 183 LEU A N 1
ATOM 1355 C CA . LEU A 1 183 ? 4.43 -8.281 -3.631 1 98.25 183 LEU A CA 1
ATOM 1356 C C . LEU A 1 183 ? 3.1 -7.543 -3.732 1 98.25 183 LEU A C 1
ATOM 1358 O O . LEU A 1 183 ? 2.184 -7.789 -2.947 1 98.25 183 LEU A O 1
ATOM 1362 N N . VAL A 1 184 ? 3.031 -6.555 -4.52 1 97.94 184 VAL A N 1
ATOM 1363 C CA . VAL A 1 184 ? 1.791 -5.871 -4.875 1 97.94 184 VAL A CA 1
ATOM 1364 C C . VAL A 1 184 ? 1.438 -6.16 -6.332 1 97.94 184 VAL A C 1
ATOM 1366 O O . VAL A 1 184 ? 2.254 -5.945 -7.23 1 97.94 184 VAL A O 1
ATOM 1369 N N . ARG A 1 185 ? 0.239 -6.742 -6.621 1 98 185 ARG A N 1
ATOM 1370 C CA . ARG A 1 185 ? -0.183 -7.184 -7.945 1 98 185 ARG A CA 1
ATOM 1371 C C . ARG A 1 185 ? -1.541 -6.594 -8.312 1 98 185 ARG A C 1
ATOM 1373 O O . ARG A 1 185 ? -2.527 -6.801 -7.602 1 98 185 ARG A O 1
ATOM 1380 N N . PRO A 1 186 ? -1.599 -5.797 -9.414 1 95.75 186 PRO A N 1
ATOM 1381 C CA . PRO A 1 186 ? -2.934 -5.484 -9.93 1 95.75 186 PRO A CA 1
ATOM 1382 C C . PRO A 1 186 ? -3.676 -6.719 -10.43 1 95.75 186 PRO A C 1
ATOM 1384 O O . PRO A 1 186 ? -3.078 -7.582 -11.078 1 95.75 186 PRO A O 1
ATOM 1387 N N . LEU A 1 187 ? -4.941 -6.848 -10.023 1 95.75 187 LEU A N 1
ATOM 1388 C CA . LEU A 1 187 ? -5.738 -7.992 -10.445 1 95.75 187 LEU A CA 1
ATOM 1389 C C . LEU A 1 187 ? -6.699 -7.605 -11.562 1 95.75 187 LEU A C 1
ATOM 1391 O O . LEU A 1 187 ? -7.113 -6.445 -11.664 1 95.75 187 LEU A O 1
ATOM 1395 N N . MET B 1 1 ? 6.438 19.188 5.383 1 70.25 1 MET B N 1
ATOM 1396 C CA . MET B 1 1 ? 5.223 19 4.594 1 70.25 1 MET B CA 1
ATOM 1397 C C . MET B 1 1 ? 4.688 20.344 4.098 1 70.25 1 MET B C 1
ATOM 1399 O O . MET B 1 1 ? 4.961 21.375 4.695 1 70.25 1 MET B O 1
ATOM 1403 N N . ILE B 1 2 ? 4.148 20.375 2.865 1 74.31 2 ILE B N 1
ATOM 1404 C CA . ILE B 1 2 ? 3.537 21.578 2.309 1 74.31 2 ILE B CA 1
ATOM 1405 C C . ILE B 1 2 ? 2.043 21.344 2.09 1 74.31 2 ILE B C 1
ATOM 1407 O O . ILE B 1 2 ? 1.589 20.188 2.045 1 74.31 2 ILE B O 1
ATOM 1411 N N . THR B 1 3 ? 1.285 22.453 2.199 1 81.88 3 THR B N 1
ATOM 1412 C CA . THR B 1 3 ? -0.156 22.312 2.027 1 81.88 3 THR B CA 1
ATOM 1413 C C . THR B 1 3 ? -0.514 22.188 0.548 1 81.88 3 THR B C 1
ATOM 1415 O O . THR B 1 3 ? 0.213 22.688 -0.314 1 81.88 3 THR B O 1
ATOM 1418 N N . ALA B 1 4 ? -1.447 21.391 0.229 1 84.38 4 ALA B N 1
ATOM 1419 C CA . ALA B 1 4 ? -1.95 21.219 -1.132 1 84.38 4 ALA B CA 1
ATOM 1420 C C . ALA B 1 4 ? -3.352 21.812 -1.277 1 84.38 4 ALA B C 1
ATOM 1422 O O . ALA B 1 4 ? -4.152 21.328 -2.08 1 84.38 4 ALA B O 1
ATOM 1423 N N . ILE B 1 5 ? -3.699 22.797 -0.516 1 91.12 5 ILE B N 1
ATOM 1424 C CA . ILE B 1 5 ? -5.047 23.359 -0.469 1 91.12 5 ILE B CA 1
ATOM 1425 C C . ILE B 1 5 ? -5.43 23.891 -1.848 1 91.12 5 ILE B C 1
ATOM 1427 O O . ILE B 1 5 ? -6.504 23.562 -2.363 1 91.12 5 ILE B O 1
ATOM 1431 N N . ARG B 1 6 ? -4.559 24.656 -2.467 1 90.25 6 ARG B N 1
ATOM 1432 C CA . ARG B 1 6 ? -4.824 25.234 -3.777 1 90.25 6 ARG B CA 1
ATOM 1433 C C . ARG B 1 6 ? -5.051 24.156 -4.824 1 90.25 6 ARG B C 1
ATOM 1435 O O . ARG B 1 6 ? -6.023 24.203 -5.582 1 90.25 6 ARG B O 1
ATOM 1442 N N . GLU B 1 7 ? -4.137 23.203 -4.832 1 85.88 7 GLU B N 1
ATOM 1443 C CA . GLU B 1 7 ? -4.203 22.125 -5.812 1 85.88 7 GLU B CA 1
ATOM 1444 C C . GLU B 1 7 ? -5.504 21.344 -5.684 1 85.88 7 GLU B C 1
ATOM 1446 O O . GLU B 1 7 ? -6.152 21.031 -6.688 1 85.88 7 GLU B O 1
ATOM 1451 N N . VAL B 1 8 ? -5.855 21 -4.488 1 86.31 8 VAL B N 1
ATOM 1452 C CA . VAL B 1 8 ? -7.055 20.219 -4.25 1 86.31 8 VAL B CA 1
ATOM 1453 C C . VAL B 1 8 ? -8.297 21.031 -4.59 1 86.31 8 VAL B C 1
ATOM 1455 O O . VAL B 1 8 ? -9.242 20.516 -5.199 1 86.31 8 VAL B O 1
ATOM 1458 N N . ARG B 1 9 ? -8.281 22.344 -4.191 1 93.38 9 ARG B N 1
ATOM 1459 C CA . ARG B 1 9 ? -9.398 23.219 -4.516 1 93.38 9 ARG B CA 1
ATOM 1460 C C . ARG B 1 9 ? -9.617 23.297 -6.023 1 93.38 9 ARG B C 1
ATOM 1462 O O . ARG B 1 9 ? -10.75 23.156 -6.496 1 93.38 9 ARG B O 1
ATOM 1469 N N . ARG B 1 10 ? -8.594 23.469 -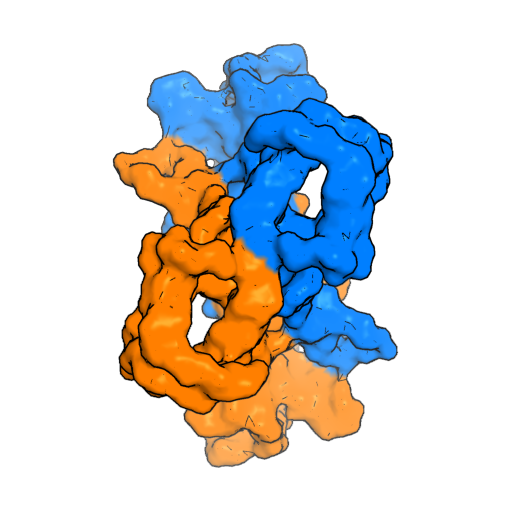6.738 1 89.81 10 ARG B N 1
ATOM 1470 C CA . ARG B 1 10 ? -8.664 23.578 -8.188 1 89.81 10 ARG B CA 1
ATOM 1471 C C . ARG B 1 10 ? -9.125 22.266 -8.82 1 89.81 10 ARG B C 1
ATOM 1473 O O . ARG B 1 10 ? -9.898 22.266 -9.773 1 89.81 10 ARG B O 1
ATOM 1480 N N . ALA B 1 11 ? -8.609 21.172 -8.266 1 81 11 ALA B N 1
ATOM 1481 C CA . ALA B 1 11 ? -8.992 19.859 -8.773 1 81 11 ALA B CA 1
ATOM 1482 C C . ALA B 1 11 ? -10.492 19.625 -8.609 1 81 11 ALA B C 1
ATOM 1484 O O . ALA B 1 11 ? -11.109 18.938 -9.43 1 81 11 ALA B O 1
ATOM 1485 N N . LYS B 1 12 ? -11.062 20.234 -7.617 1 87.25 12 LYS B N 1
ATOM 1486 C CA . LYS B 1 12 ? -12.492 20.094 -7.336 1 87.25 12 LYS B CA 1
ATOM 1487 C C . LYS B 1 12 ? -13.305 21.141 -8.094 1 87.25 12 LYS B C 1
ATOM 1489 O O . LYS B 1 12 ? -14.539 21.141 -8.031 1 87.25 12 LYS B O 1
ATOM 1494 N N . GLY B 1 13 ? -12.57 22.078 -8.688 1 91.69 13 GLY B N 1
ATOM 1495 C CA . GLY B 1 13 ? -13.219 23.109 -9.477 1 91.69 13 GLY B CA 1
ATOM 1496 C C . GLY B 1 13 ? -13.867 24.188 -8.633 1 91.69 13 GLY B C 1
ATOM 1497 O O . GLY B 1 13 ? -14.836 24.812 -9.055 1 91.69 13 GLY B O 1
ATOM 1498 N N . LEU B 1 14 ? -13.492 24.438 -7.516 1 96.38 14 LEU B N 1
ATOM 1499 C CA . LEU B 1 14 ? -14.117 25.391 -6.613 1 96.38 14 LEU B CA 1
ATOM 1500 C C . LEU B 1 14 ? -13.32 26.703 -6.578 1 96.38 14 LEU B C 1
ATOM 1502 O O . LEU B 1 14 ? -12.086 26.672 -6.633 1 96.38 14 LEU B O 1
ATOM 1506 N N . THR B 1 15 ? -14.047 27.828 -6.453 1 97.19 15 THR B N 1
ATOM 1507 C CA . THR B 1 15 ? -13.422 29.141 -6.258 1 97.19 15 THR B CA 1
ATOM 1508 C C . THR B 1 15 ? -13.086 29.359 -4.785 1 97.19 15 THR B C 1
ATOM 1510 O O . THR B 1 15 ? -13.531 28.609 -3.92 1 97.19 15 THR B O 1
ATOM 1513 N N . LEU B 1 16 ? -12.258 30.406 -4.57 1 97.88 16 LEU B N 1
ATOM 1514 C CA . LEU B 1 16 ? -11.953 30.781 -3.193 1 97.88 16 LEU B CA 1
ATOM 1515 C C . LEU B 1 16 ? -13.227 31.109 -2.42 1 97.88 16 LEU B C 1
ATOM 1517 O O . LEU B 1 16 ? -13.375 30.703 -1.266 1 97.88 16 LEU B O 1
ATOM 1521 N N . GLU B 1 17 ? -14.133 31.781 -3.078 1 97.81 17 GLU B N 1
ATOM 1522 C CA . GLU B 1 17 ? -15.398 32.188 -2.471 1 97.81 17 GLU B CA 1
ATOM 1523 C C . GLU B 1 17 ? -16.25 30.984 -2.092 1 97.81 17 GLU B C 1
ATOM 1525 O O . GLU B 1 17 ? -16.859 30.969 -1.023 1 97.81 17 GLU B O 1
ATOM 1530 N N . GLU B 1 18 ? -16.266 30.062 -2.971 1 97.81 18 GLU B N 1
ATOM 1531 C CA . GLU B 1 18 ? -17.062 28.859 -2.73 1 97.81 18 GLU B CA 1
ATOM 1532 C C . GLU B 1 18 ? -16.531 28.062 -1.546 1 97.81 18 GLU B C 1
ATOM 1534 O O . GLU B 1 18 ? -17.297 27.594 -0.709 1 97.81 18 GLU B O 1
ATOM 1539 N N . VAL B 1 19 ? -15.25 27.891 -1.499 1 97.69 19 VAL B N 1
ATOM 1540 C CA . VAL B 1 19 ? -14.648 27.156 -0.381 1 97.69 19 VAL B CA 1
ATOM 1541 C C . VAL B 1 19 ? -14.914 27.906 0.922 1 97.69 19 VAL B C 1
ATOM 1543 O O . VAL B 1 19 ? -15.281 27.297 1.931 1 97.69 19 VAL B O 1
ATOM 1546 N N . ALA B 1 20 ? -14.742 29.234 0.934 1 97.88 20 ALA B N 1
ATOM 1547 C CA . ALA B 1 20 ? -14.945 30.078 2.117 1 97.88 20 ALA B CA 1
ATOM 1548 C C . ALA B 1 20 ? -16.375 29.938 2.645 1 97.88 20 ALA B C 1
ATOM 1550 O O . ALA B 1 20 ? -16.594 29.844 3.854 1 97.88 20 ALA B O 1
ATOM 1551 N N . ALA B 1 21 ? -17.297 29.859 1.728 1 97.81 21 ALA B N 1
ATOM 1552 C CA . ALA B 1 21 ? -18.703 29.781 2.084 1 97.81 21 ALA B CA 1
ATOM 1553 C C . ALA B 1 21 ? -19.031 28.406 2.674 1 97.81 21 ALA B C 1
ATOM 1555 O O . ALA B 1 21 ? -19.922 28.281 3.525 1 97.81 21 ALA B O 1
ATOM 1556 N N . ARG B 1 22 ? -18.281 27.375 2.248 1 97.12 22 ARG B N 1
ATOM 1557 C CA . ARG B 1 22 ? -18.547 26 2.674 1 97.12 22 ARG B CA 1
ATOM 1558 C C . ARG B 1 22 ? -17.906 25.719 4.027 1 97.12 22 ARG B C 1
ATOM 1560 O O . ARG B 1 22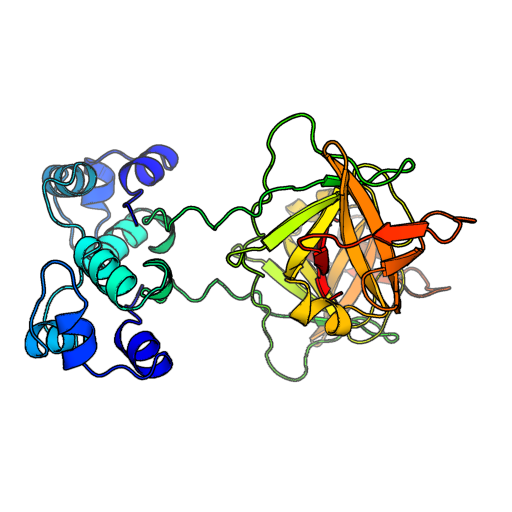 ? -18.25 24.734 4.684 1 97.12 22 ARG B O 1
ATOM 1567 N N . CYS B 1 23 ? -17.062 26.547 4.414 1 96.88 23 CYS B N 1
ATOM 1568 C CA . CYS B 1 23 ? -16.406 26.359 5.703 1 96.88 23 CYS B CA 1
ATOM 1569 C C . CYS B 1 23 ? -17.391 26.562 6.852 1 96.88 23 CYS B C 1
ATOM 1571 O O . CYS B 1 23 ? -18.297 27.375 6.762 1 96.88 23 CYS B O 1
ATOM 1573 N N . VAL B 1 24 ? -17.203 25.797 7.867 1 95.62 24 VAL B N 1
ATOM 1574 C CA . VAL B 1 24 ? -18.016 25.953 9.07 1 95.62 24 VAL B CA 1
ATOM 1575 C C . VAL B 1 24 ? -17.125 26.266 10.266 1 95.62 24 VAL B C 1
ATOM 1577 O O . VAL B 1 24 ? -16.359 25.406 10.711 1 95.62 24 VAL B O 1
ATOM 1580 N N . PRO B 1 25 ? -17.156 27.328 10.883 1 95.5 25 PRO B N 1
ATOM 1581 C CA . PRO B 1 25 ? -17.922 28.5 10.422 1 95.5 25 PRO B CA 1
ATOM 1582 C C . PRO B 1 25 ? -17.391 29.062 9.109 1 95.5 25 PRO B C 1
ATOM 1584 O O . PRO B 1 25 ? -16.219 28.875 8.781 1 95.5 25 PRO B O 1
ATOM 1587 N N . ALA B 1 26 ? -18.344 29.844 8.406 1 96.25 26 ALA B N 1
ATOM 1588 C CA . ALA B 1 26 ? -17.953 30.453 7.133 1 96.25 26 ALA B CA 1
ATOM 1589 C C . ALA B 1 26 ? -16.812 31.453 7.324 1 96.25 26 ALA B C 1
ATOM 1591 O O . ALA B 1 26 ? -16.656 32.031 8.406 1 96.25 26 ALA B O 1
ATOM 1592 N N . THR B 1 27 ? -15.953 31.516 6.348 1 97 27 THR B N 1
ATOM 1593 C CA . THR B 1 27 ? -14.875 32.5 6.34 1 97 27 THR B CA 1
ATOM 1594 C C . THR B 1 27 ? -14.867 33.281 5.035 1 97 27 THR B C 1
ATOM 1596 O O . THR B 1 27 ? -15.891 33.375 4.344 1 97 27 THR B O 1
ATOM 1599 N N . THR B 1 28 ? -13.836 34 4.773 1 97.44 28 THR B N 1
ATOM 1600 C CA . THR B 1 28 ? -13.789 34.844 3.582 1 97.44 28 THR B CA 1
ATOM 1601 C C . THR B 1 28 ? -12.828 34.25 2.547 1 97.44 28 THR B C 1
ATOM 1603 O O . THR B 1 28 ? -11.898 33.531 2.896 1 97.44 28 THR B O 1
ATOM 1606 N N . ALA B 1 29 ? -13.125 34.656 1.258 1 97.31 29 ALA B N 1
ATOM 1607 C CA . ALA B 1 29 ? -12.219 34.281 0.175 1 97.31 29 ALA B CA 1
ATOM 1608 C C . ALA B 1 29 ? -10.805 34.781 0.446 1 97.31 29 ALA B C 1
ATOM 1610 O O . ALA B 1 29 ? -9.82 34.094 0.113 1 97.31 29 ALA B O 1
ATOM 1611 N N . GLN B 1 30 ? -10.781 35.906 1.033 1 97.31 30 GLN B N 1
ATOM 1612 C CA . GLN B 1 30 ? -9.484 36.469 1.352 1 97.31 30 GLN B CA 1
ATOM 1613 C C . GLN B 1 30 ? -8.703 35.594 2.307 1 97.31 30 GLN B C 1
ATOM 1615 O O . GLN B 1 30 ? -7.504 35.375 2.121 1 97.31 30 GLN B O 1
ATOM 1620 N N . THR B 1 31 ? -9.391 35.094 3.309 1 97.31 31 THR B N 1
ATOM 1621 C CA . THR B 1 31 ? -8.75 34.219 4.285 1 97.31 31 THR B CA 1
ATOM 1622 C C . THR B 1 31 ? -8.234 32.938 3.615 1 97.31 31 THR B C 1
ATOM 1624 O O . THR B 1 31 ? -7.086 32.562 3.83 1 97.31 31 THR B O 1
ATOM 1627 N N . ILE B 1 32 ? -9.039 32.312 2.801 1 97.12 32 ILE B N 1
ATOM 1628 C CA . ILE B 1 32 ? -8.633 31.094 2.096 1 97.12 32 ILE B CA 1
ATOM 1629 C C . ILE B 1 32 ? -7.434 31.391 1.203 1 97.12 32 ILE B C 1
ATOM 1631 O O . ILE B 1 32 ? -6.473 30.625 1.156 1 97.12 32 ILE B O 1
ATOM 1635 N N . GLY B 1 33 ? -7.5 32.469 0.477 1 96.12 33 GLY B N 1
ATOM 1636 C CA . GLY B 1 33 ? -6.395 32.906 -0.365 1 96.12 33 GLY B CA 1
ATOM 1637 C C . GLY B 1 33 ? -5.086 33.031 0.394 1 96.12 33 GLY B C 1
ATOM 1638 O O . GLY B 1 33 ? -4.039 32.594 -0.073 1 96.12 33 GLY B O 1
ATOM 1639 N N . ARG B 1 34 ? -5.168 33.719 1.545 1 96.25 34 ARG B N 1
ATOM 1640 C CA . ARG B 1 34 ? -3.973 33.906 2.359 1 96.25 34 ARG B CA 1
ATOM 1641 C C . ARG B 1 34 ? -3.412 32.562 2.85 1 96.25 34 ARG B C 1
ATOM 1643 O O . ARG B 1 34 ? -2.195 32.406 2.965 1 96.25 34 ARG B O 1
ATOM 1650 N N . LEU B 1 35 ? -4.254 31.625 3.148 1 95.75 35 LEU B N 1
ATOM 1651 C CA . LEU B 1 35 ? -3.83 30.281 3.555 1 95.75 35 LEU B CA 1
ATOM 1652 C C . LEU B 1 35 ? -3.141 29.562 2.404 1 95.75 35 LEU B C 1
ATOM 1654 O O . LEU B 1 35 ? -2.107 28.922 2.6 1 95.75 35 LEU B O 1
ATOM 1658 N N . GLU B 1 36 ? -3.693 29.734 1.196 1 93.5 36 GLU B N 1
ATOM 1659 C CA . GLU B 1 36 ? -3.119 29.094 0.015 1 93.5 36 GLU B CA 1
ATOM 1660 C C . GLU B 1 36 ? -1.757 29.688 -0.326 1 93.5 36 GLU B C 1
ATOM 1662 O O . GLU B 1 36 ? -0.851 28.969 -0.759 1 93.5 36 GLU B O 1
ATOM 1667 N N . MET B 1 37 ? -1.613 30.984 -0.087 1 91.38 37 MET B N 1
ATOM 1668 C CA . MET B 1 37 ? -0.414 31.703 -0.506 1 91.38 37 MET B CA 1
ATOM 1669 C C . MET B 1 37 ? 0.646 31.688 0.59 1 91.38 37 MET B C 1
ATOM 1671 O O . MET B 1 37 ? 1.768 32.156 0.385 1 91.38 37 MET B O 1
ATOM 1675 N N . GLY B 1 38 ? 0.295 31.281 1.671 1 88.19 38 GLY B N 1
ATOM 1676 C CA . GLY B 1 38 ? 1.265 31.172 2.75 1 88.19 38 GLY B CA 1
ATOM 1677 C C . GLY B 1 38 ? 1.391 32.469 3.561 1 88.19 38 GLY B C 1
ATOM 1678 O O . GLY B 1 38 ? 2.244 32.562 4.441 1 88.19 38 GLY B O 1
ATOM 1679 N N . THR B 1 39 ? 0.591 33.438 3.303 1 91.75 39 THR B N 1
ATOM 1680 C CA . THR B 1 39 ? 0.65 34.688 4.055 1 91.75 39 THR B CA 1
ATOM 1681 C C . THR B 1 39 ? -0.133 34.562 5.359 1 91.75 39 THR B C 1
ATOM 1683 O O . THR B 1 39 ? -0.112 35.5 6.188 1 91.75 39 THR B O 1
ATOM 1686 N N . ARG B 1 40 ? -0.869 33.594 5.586 1 92.75 40 ARG B N 1
ATOM 1687 C CA . ARG B 1 40 ? -1.446 33.156 6.855 1 92.75 40 ARG B CA 1
ATOM 1688 C C . ARG B 1 40 ? -1.021 31.734 7.184 1 92.75 40 ARG B C 1
ATOM 1690 O O . ARG B 1 40 ? -0.956 30.875 6.297 1 92.75 40 ARG B O 1
ATOM 1697 N N . THR B 1 41 ? -0.733 31.562 8.422 1 92.5 41 THR B N 1
ATOM 1698 C CA . THR B 1 41 ? -0.262 30.266 8.875 1 92.5 41 THR B CA 1
ATOM 1699 C C . THR B 1 41 ? -1.376 29.219 8.789 1 92.5 41 THR B C 1
ATOM 1701 O O . THR B 1 41 ? -2.502 29.469 9.219 1 92.5 41 THR B O 1
ATOM 1704 N N . VAL B 1 42 ? -0.995 28.094 8.18 1 93.06 42 VAL B N 1
ATOM 1705 C CA . VAL B 1 42 ? -1.954 26.984 8.07 1 93.06 42 VAL B CA 1
ATOM 1706 C C . VAL B 1 42 ? -1.823 26.078 9.289 1 93.06 42 VAL B C 1
ATOM 1708 O O . VAL B 1 42 ? -0.766 25.484 9.516 1 93.06 42 VAL B O 1
ATOM 1711 N N . SER B 1 43 ? -2.854 26 10.031 1 92.88 43 SER B N 1
ATOM 1712 C CA . SER B 1 43 ? -2.889 25.125 11.188 1 92.88 43 SER B CA 1
ATOM 1713 C C . SER B 1 43 ? -3.615 23.812 10.875 1 92.88 43 SER B C 1
ATOM 1715 O O . SER B 1 43 ? -4.289 23.703 9.844 1 92.88 43 SER B O 1
ATOM 1717 N N . VAL B 1 44 ? -3.42 22.828 11.773 1 88.12 44 VAL B N 1
ATOM 1718 C CA . VAL B 1 44 ? -4.168 21.578 11.68 1 88.12 44 VAL B CA 1
ATOM 1719 C C . VAL B 1 44 ? -5.668 21.875 11.695 1 88.12 44 VAL B C 1
ATOM 1721 O O . VAL B 1 44 ? -6.438 21.25 10.961 1 88.12 44 VAL B O 1
ATOM 1724 N N . GLY B 1 45 ? -6.035 22.812 12.492 1 90.62 45 GLY B N 1
ATOM 1725 C CA . GLY B 1 45 ? -7.43 23.219 12.531 1 90.62 45 GLY B CA 1
ATOM 1726 C C . GLY B 1 45 ? -7.93 23.75 11.195 1 90.62 45 GLY B C 1
ATOM 1727 O O . GLY B 1 45 ? -9.023 23.391 10.758 1 90.62 45 GLY B O 1
ATOM 1728 N N . TRP B 1 46 ? -7.129 24.578 10.602 1 93.69 46 TRP B N 1
ATOM 1729 C CA . TRP B 1 46 ? -7.5 25.109 9.289 1 93.69 46 TRP B CA 1
ATOM 1730 C C . TRP B 1 46 ? -7.57 23.984 8.258 1 93.69 46 TRP B C 1
ATOM 1732 O O . TRP B 1 46 ? -8.469 23.984 7.406 1 93.69 46 TRP B O 1
ATOM 1742 N N . LEU B 1 47 ? -6.629 23.062 8.32 1 90.12 47 LEU B N 1
ATOM 1743 C CA . LEU B 1 47 ? -6.641 21.938 7.387 1 90.12 47 LEU B CA 1
ATOM 1744 C C . LEU B 1 47 ? -7.934 21.141 7.516 1 90.12 47 LEU B C 1
ATOM 1746 O O . LEU B 1 47 ? -8.562 20.797 6.512 1 90.12 47 LEU B O 1
ATOM 1750 N N . ASN B 1 48 ? -8.273 20.906 8.695 1 89.75 48 ASN B N 1
ATOM 1751 C CA . ASN B 1 48 ? -9.5 20.141 8.938 1 89.75 48 ASN B CA 1
ATOM 1752 C C . ASN B 1 48 ? -10.727 20.891 8.43 1 89.75 48 ASN B C 1
ATOM 1754 O O . ASN B 1 48 ? -11.609 20.297 7.809 1 89.75 48 ASN B O 1
ATOM 1758 N N . ARG B 1 49 ? -10.758 22.125 8.695 1 94.56 49 ARG B N 1
ATOM 1759 C CA . ARG B 1 49 ? -11.883 22.969 8.289 1 94.56 49 ARG B CA 1
ATOM 1760 C C . ARG B 1 49 ? -12.008 23.016 6.77 1 94.56 49 ARG B C 1
ATOM 1762 O O . ARG B 1 49 ? -13.102 22.859 6.223 1 94.56 49 ARG B O 1
ATOM 1769 N N . ILE B 1 50 ? -10.898 23.219 6.145 1 95.62 50 ILE B N 1
ATOM 1770 C CA . ILE B 1 50 ? -10.883 23.344 4.688 1 95.62 50 ILE B CA 1
ATOM 1771 C C . ILE B 1 50 ? -11.156 21.984 4.059 1 95.62 50 ILE B C 1
ATOM 1773 O O . ILE B 1 50 ? -11.859 21.891 3.045 1 95.62 50 ILE B O 1
ATOM 1777 N N . ALA B 1 51 ? -10.602 20.953 4.633 1 91.38 51 ALA B N 1
ATOM 1778 C CA . ALA B 1 51 ? -10.844 19.609 4.129 1 91.38 51 ALA B CA 1
ATOM 1779 C C . ALA B 1 51 ? -12.336 19.281 4.137 1 91.38 51 ALA B C 1
ATOM 1781 O O . ALA B 1 51 ? -12.859 18.719 3.17 1 91.38 51 ALA B O 1
ATOM 1782 N N . ALA B 1 52 ? -12.977 19.594 5.195 1 93.44 52 ALA B N 1
ATOM 1783 C CA . ALA B 1 52 ? -14.422 19.391 5.301 1 93.44 52 ALA B CA 1
ATOM 1784 C C . ALA B 1 52 ? -15.172 20.156 4.219 1 93.44 52 ALA B C 1
ATOM 1786 O O . ALA B 1 52 ? -16.094 19.625 3.588 1 93.44 52 ALA B O 1
ATOM 1787 N N . ALA B 1 53 ? -14.742 21.359 4.012 1 95.81 53 ALA B N 1
ATOM 1788 C CA . ALA B 1 53 ? -15.367 22.219 3.004 1 95.81 53 ALA B CA 1
ATOM 1789 C C . ALA B 1 53 ? -15.18 21.625 1.604 1 95.81 53 ALA B C 1
ATOM 1791 O O . ALA B 1 53 ? -16.062 21.766 0.75 1 95.81 53 ALA B O 1
ATOM 1792 N N . LEU B 1 54 ? -14.055 21.031 1.389 1 94.12 54 LEU B N 1
ATOM 1793 C CA . LEU B 1 54 ? -13.703 20.5 0.073 1 94.12 54 LEU B CA 1
ATOM 1794 C C . LEU B 1 54 ? -14.188 19.062 -0.084 1 94.12 54 LEU B C 1
ATOM 1796 O O . LEU B 1 54 ? -14.148 18.516 -1.183 1 94.12 54 LEU B O 1
ATOM 1800 N N . GLY B 1 55 ? -14.562 18.453 0.966 1 89.88 55 GLY B N 1
ATOM 1801 C CA . GLY B 1 55 ? -15.023 17.078 0.927 1 89.88 55 GLY B CA 1
ATOM 1802 C C . GLY B 1 55 ? -13.891 16.062 0.782 1 89.88 55 GLY B C 1
ATOM 1803 O O . GLY B 1 55 ? -14.023 15.078 0.059 1 89.88 55 GLY B O 1
ATOM 1804 N N . VAL B 1 56 ? -12.773 16.359 1.355 1 81.75 56 VAL B N 1
ATOM 1805 C CA . VAL B 1 56 ? -11.617 15.469 1.311 1 81.75 56 VAL B CA 1
ATOM 1806 C C . VAL B 1 56 ? -11.094 15.227 2.725 1 81.75 56 VAL B C 1
ATOM 1808 O O . VAL B 1 56 ? -11.586 15.82 3.686 1 81.75 56 VAL B O 1
ATOM 1811 N N . ASP B 1 57 ? -10.109 14.32 2.799 1 76.19 57 ASP B N 1
ATOM 1812 C CA . ASP B 1 57 ? -9.406 14.117 4.062 1 76.19 57 ASP B CA 1
ATOM 1813 C C . ASP B 1 57 ? -8.344 15.195 4.277 1 76.19 57 ASP B C 1
ATOM 1815 O O . ASP B 1 57 ? -7.695 15.625 3.322 1 76.19 57 ASP B O 1
ATOM 1819 N N . SER B 1 58 ? -8.219 15.688 5.492 1 82.31 58 SER B N 1
ATOM 1820 C CA . SER B 1 58 ? -7.219 16.703 5.801 1 82.31 58 SER B CA 1
ATOM 1821 C C . SER B 1 58 ? -5.832 16.281 5.328 1 82.31 58 SER B C 1
ATOM 1823 O O . SER B 1 58 ? -5.02 17.125 4.941 1 82.31 58 SER B O 1
ATOM 1825 N N . ALA B 1 59 ? -5.613 14.984 5.301 1 74.19 59 ALA B N 1
ATOM 1826 C CA . ALA B 1 59 ? -4.328 14.469 4.844 1 74.19 59 ALA B CA 1
ATOM 1827 C C . ALA B 1 59 ? -4.098 14.797 3.373 1 74.19 59 ALA B C 1
ATOM 1829 O O . ALA B 1 59 ? -2.951 14.938 2.934 1 74.19 59 ALA B O 1
ATOM 1830 N N . ASP B 1 60 ? -5.234 14.914 2.676 1 73.69 60 ASP B N 1
ATOM 1831 C CA . ASP B 1 60 ? -5.137 15.219 1.251 1 73.69 60 ASP B CA 1
ATOM 1832 C C . ASP B 1 60 ? -4.641 16.641 1.023 1 73.69 60 ASP B C 1
ATOM 1834 O O . ASP B 1 60 ? -4.215 16.984 -0.08 1 73.69 60 ASP B O 1
ATOM 1838 N N . LEU B 1 61 ? -4.742 17.438 2.086 1 81.25 61 LEU B N 1
ATOM 1839 C CA . LEU B 1 61 ? -4.426 18.844 1.934 1 81.25 61 LEU B CA 1
ATOM 1840 C C . LEU B 1 61 ? -2.977 19.125 2.322 1 81.25 61 LEU B C 1
ATOM 1842 O O . LEU B 1 61 ? -2.541 20.281 2.336 1 81.25 61 LEU B O 1
ATOM 1846 N N . VAL B 1 62 ? -2.463 18.141 2.756 1 72.19 62 VAL B N 1
ATOM 1847 C CA . VAL B 1 62 ? -1.046 18.297 3.061 1 72.19 62 VAL B CA 1
ATOM 1848 C C . VAL B 1 62 ? -0.222 17.359 2.184 1 72.19 62 VAL B C 1
ATOM 1850 O O . VAL B 1 62 ? -0.661 16.25 1.865 1 72.19 62 VAL B O 1
ATOM 1853 N N . ARG B 1 63 ? 0.423 17.969 1.301 1 58.47 63 ARG B N 1
ATOM 1854 C CA . ARG B 1 63 ? 1.361 17.125 0.568 1 58.47 63 ARG B CA 1
ATOM 1855 C C . ARG B 1 63 ? 2.414 16.547 1.502 1 58.47 63 ARG B C 1
ATOM 1857 O O . ARG B 1 63 ? 3.139 17.281 2.172 1 58.47 63 ARG B O 1
ATOM 1864 N N . LEU B 1 64 ? 1.839 15.57 2.26 1 49.12 64 LEU B N 1
ATOM 1865 C CA . LEU B 1 64 ? 2.84 14.812 3 1 49.12 64 LEU B CA 1
ATOM 1866 C C . LEU B 1 64 ? 4.078 14.57 2.145 1 49.12 64 LEU B C 1
ATOM 1868 O O . LEU B 1 64 ? 3.988 14.508 0.916 1 49.12 64 LEU B O 1
ATOM 1872 N N . PRO B 1 65 ? 5.16 15.031 2.609 1 46.22 65 PRO B N 1
ATOM 1873 C CA . PRO B 1 65 ? 6.172 14.469 1.714 1 46.22 65 PRO B CA 1
ATOM 1874 C C . PRO B 1 65 ? 5.641 13.312 0.873 1 46.22 65 PRO B C 1
ATOM 1876 O O . PRO B 1 65 ? 4.727 12.602 1.299 1 46.22 65 PRO B O 1
ATOM 1879 N N . GLU B 1 66 ? 5.496 13.516 -0.401 1 46.47 66 GLU B N 1
ATOM 1880 C CA . GLU B 1 66 ? 5.113 12.531 -1.404 1 46.47 66 GLU B CA 1
ATOM 1881 C C . GLU B 1 66 ? 5.027 11.133 -0.798 1 46.47 66 GLU B C 1
ATOM 1883 O O . GLU B 1 66 ? 5.82 10.781 0.082 1 46.47 66 GLU B O 1
ATOM 1888 N N . ARG B 1 67 ? 3.795 10.594 -0.468 1 51.81 67 ARG B N 1
ATOM 1889 C CA . ARG B 1 67 ? 3.883 9.156 -0.226 1 51.81 67 ARG B CA 1
ATOM 1890 C C . ARG B 1 67 ? 5.188 8.586 -0.768 1 51.81 67 ARG B C 1
ATOM 1892 O O . ARG B 1 67 ? 5.469 8.688 -1.965 1 51.81 67 ARG B O 1
ATOM 1899 N N . PRO B 1 68 ? 6.125 8.617 0.148 1 60.66 68 PRO B N 1
ATOM 1900 C CA . PRO B 1 68 ? 7.406 8.195 -0.423 1 60.66 68 PRO B CA 1
ATOM 1901 C C . PRO B 1 68 ? 7.25 7.098 -1.476 1 60.66 68 PRO B C 1
ATOM 1903 O O . PRO B 1 68 ? 6.441 6.18 -1.302 1 60.66 68 PRO B O 1
ATOM 1906 N N . GLU B 1 69 ? 7.414 7.512 -2.77 1 77.56 69 GLU B N 1
ATOM 1907 C CA . GLU B 1 69 ? 7.559 6.551 -3.857 1 77.56 69 GLU B CA 1
ATOM 1908 C C . GLU B 1 69 ? 8.734 5.609 -3.611 1 77.56 69 GLU B C 1
ATOM 1910 O O . GLU B 1 69 ? 9.656 5.938 -2.861 1 77.56 69 GLU B O 1
ATOM 1915 N N . ILE B 1 70 ? 8.516 4.48 -3.932 1 88.44 70 ILE B N 1
ATOM 1916 C CA . ILE B 1 70 ? 9.602 3.502 -3.91 1 88.44 70 ILE B CA 1
ATOM 1917 C C . ILE B 1 70 ? 10.328 3.51 -5.25 1 88.44 70 ILE B C 1
ATOM 1919 O O . ILE B 1 70 ? 9.758 3.146 -6.281 1 88.44 70 ILE B O 1
ATOM 1923 N N . PRO B 1 71 ? 11.586 3.943 -5.266 1 91.62 71 PRO B N 1
ATOM 1924 C CA . PRO B 1 71 ? 12.305 3.93 -6.543 1 91.62 71 PRO B CA 1
ATOM 1925 C C . PRO B 1 71 ? 12.438 2.525 -7.129 1 91.62 71 PRO B C 1
ATOM 1927 O O . PRO B 1 71 ? 12.648 1.562 -6.387 1 91.62 71 PRO B O 1
ATOM 1930 N N . VAL B 1 72 ? 12.258 2.41 -8.414 1 96.06 72 VAL B N 1
ATOM 1931 C CA . VAL B 1 72 ? 12.461 1.137 -9.102 1 96.06 72 VAL B CA 1
ATOM 1932 C C . VAL B 1 72 ? 13.945 0.948 -9.406 1 96.06 72 VAL B C 1
ATOM 1934 O O . VAL B 1 72 ? 14.531 1.708 -10.18 1 96.06 72 VAL B O 1
ATOM 1937 N N . ALA B 1 73 ? 14.5 -0.073 -8.797 1 95.94 73 ALA B N 1
ATOM 1938 C CA . ALA B 1 73 ? 15.922 -0.338 -9.008 1 95.94 73 ALA B CA 1
ATOM 1939 C C . ALA B 1 73 ? 16.141 -1.187 -10.258 1 95.94 73 ALA B C 1
ATOM 1941 O O . ALA B 1 73 ? 17.188 -1.075 -10.914 1 95.94 73 ALA B O 1
ATOM 1942 N N . ALA B 1 74 ? 15.148 -2.07 -10.562 1 97.5 74 ALA B N 1
ATOM 1943 C CA . ALA B 1 74 ? 15.352 -2.992 -11.68 1 97.5 74 ALA B CA 1
ATOM 1944 C C . ALA B 1 74 ? 14.016 -3.404 -12.297 1 97.5 74 ALA B C 1
ATOM 1946 O O . ALA B 1 74 ? 12.977 -3.35 -11.641 1 97.5 74 ALA B O 1
ATOM 1947 N N . MET B 1 75 ? 14.125 -3.766 -13.523 1 96.5 75 MET B N 1
ATOM 1948 C CA . MET B 1 75 ? 13.047 -4.43 -14.25 1 96.5 75 MET B CA 1
ATOM 1949 C C . MET B 1 75 ? 13.32 -5.922 -14.398 1 96.5 75 MET B C 1
ATOM 1951 O O . MET B 1 75 ? 14.438 -6.316 -14.734 1 96.5 75 MET B O 1
ATOM 1955 N N . LEU B 1 76 ? 12.375 -6.75 -14.148 1 95.12 76 LEU B N 1
ATOM 1956 C CA . LEU B 1 76 ? 12.523 -8.195 -14.203 1 95.12 76 LEU B CA 1
ATOM 1957 C C . LEU B 1 76 ? 11.75 -8.781 -15.375 1 95.12 76 LEU B C 1
ATOM 1959 O O . LEU B 1 76 ? 10.562 -8.484 -15.555 1 95.12 76 LEU B O 1
ATOM 1963 N N . ASP B 1 77 ? 12.391 -9.484 -16.172 1 93.06 77 ASP B N 1
ATOM 1964 C CA . ASP B 1 77 ? 11.742 -10.203 -17.266 1 93.06 77 ASP B CA 1
ATOM 1965 C C . ASP B 1 77 ? 12.406 -11.562 -17.484 1 93.06 77 ASP B C 1
ATOM 1967 O O . ASP B 1 77 ? 13.094 -12.078 -16.609 1 93.06 77 ASP B O 1
ATOM 1971 N N . ASN B 1 78 ? 12.133 -12.195 -18.578 1 90.06 78 ASN B N 1
ATOM 1972 C CA . ASN B 1 78 ? 12.617 -13.547 -18.859 1 90.06 78 ASN B CA 1
ATOM 1973 C C . ASN B 1 78 ? 14.141 -13.57 -18.969 1 90.06 78 ASN B C 1
ATOM 1975 O O . ASN B 1 78 ? 14.758 -14.633 -18.812 1 90.06 78 ASN B O 1
ATOM 1979 N N . ALA B 1 79 ? 14.719 -12.477 -19.219 1 88.5 79 ALA B N 1
ATOM 1980 C CA . ALA B 1 79 ? 16.172 -12.383 -19.359 1 88.5 79 ALA B CA 1
ATOM 1981 C C . ALA B 1 79 ? 16.844 -12.062 -18.031 1 88.5 79 ALA B C 1
ATOM 1983 O O . ALA B 1 79 ? 18.062 -12.047 -17.938 1 88.5 79 ALA B O 1
ATOM 1984 N N . GLY B 1 80 ? 16.016 -11.82 -17.031 1 91.69 80 GLY B N 1
ATOM 1985 C CA . GLY B 1 80 ? 16.562 -11.484 -15.727 1 91.69 80 GLY B CA 1
ATOM 1986 C C . GLY B 1 80 ? 16.344 -10.031 -15.352 1 91.69 80 GLY B C 1
ATOM 1987 O O . GLY B 1 80 ? 15.5 -9.352 -15.938 1 91.69 80 GLY B O 1
ATOM 1988 N N . ALA B 1 81 ? 17 -9.609 -14.297 1 95.44 81 ALA B N 1
ATOM 1989 C CA . ALA B 1 81 ? 16.844 -8.25 -13.773 1 95.44 81 ALA B CA 1
ATOM 1990 C C . ALA B 1 81 ? 17.797 -7.281 -14.461 1 95.44 81 ALA B C 1
ATOM 1992 O O . ALA B 1 81 ? 18.984 -7.586 -14.641 1 95.44 81 ALA B O 1
ATOM 1993 N N . GLN B 1 82 ? 17.234 -6.121 -14.836 1 93.81 82 GLN B N 1
ATOM 1994 C CA . GLN B 1 82 ? 18.031 -5.078 -15.469 1 93.81 82 GLN B CA 1
ATOM 1995 C C . GLN B 1 82 ? 17.641 -3.695 -14.945 1 93.81 82 GLN B C 1
ATOM 1997 O O . GLN B 1 82 ? 16.484 -3.469 -14.57 1 93.81 82 GLN B O 1
ATOM 2002 N N . ALA B 1 83 ? 18.656 -2.83 -15.023 1 93.88 83 ALA B N 1
ATOM 2003 C CA . ALA B 1 83 ? 18.344 -1.449 -14.648 1 93.88 83 ALA B CA 1
ATOM 2004 C C . ALA B 1 83 ? 17.297 -0.847 -15.578 1 93.88 83 ALA B C 1
ATOM 2006 O O . ALA B 1 83 ? 17.312 -1.101 -16.781 1 93.88 83 ALA B O 1
ATOM 2007 N N . PRO B 1 84 ? 16.469 -0.045 -14.945 1 93.25 84 PRO B N 1
ATOM 2008 C CA . PRO B 1 84 ? 15.5 0.622 -15.82 1 93.25 84 PRO B CA 1
ATOM 2009 C C . PRO B 1 84 ? 16.156 1.631 -16.766 1 93.25 84 PRO B C 1
ATOM 2011 O O . PRO B 1 84 ? 17.156 2.25 -16.406 1 93.25 84 PRO B O 1
ATOM 2014 N N . ARG B 1 85 ? 15.609 1.794 -17.891 1 91.38 85 ARG B N 1
ATOM 2015 C CA . ARG B 1 85 ? 16.141 2.721 -18.875 1 91.38 85 ARG B CA 1
ATOM 2016 C C . ARG B 1 85 ? 15.906 4.168 -18.469 1 91.38 85 ARG B C 1
ATOM 2018 O O . ARG B 1 85 ? 16.703 5.051 -18.797 1 91.38 85 ARG B O 1
ATOM 2025 N N . ARG B 1 86 ? 14.852 4.41 -17.828 1 93.25 86 ARG B N 1
ATOM 2026 C CA . ARG B 1 86 ? 14.492 5.707 -17.266 1 93.25 86 ARG B CA 1
ATOM 2027 C C . ARG B 1 86 ? 14.109 5.578 -15.797 1 93.25 86 ARG B C 1
ATOM 2029 O O . ARG B 1 86 ? 13.586 4.543 -15.375 1 93.25 86 ARG B O 1
ATOM 2036 N N . PRO B 1 87 ? 14.438 6.605 -15.078 1 90.94 87 PRO B N 1
ATOM 2037 C CA . PRO B 1 87 ? 14.023 6.543 -13.672 1 90.94 87 PRO B CA 1
ATOM 2038 C C . PRO B 1 87 ? 12.539 6.254 -13.508 1 90.94 87 PRO B C 1
ATOM 2040 O O . PRO B 1 87 ? 11.711 6.801 -14.25 1 90.94 87 PRO B O 1
ATOM 2043 N N . ALA B 1 88 ? 12.258 5.355 -12.648 1 91.75 88 ALA B N 1
ATOM 2044 C CA . ALA B 1 88 ? 10.875 4.984 -12.344 1 91.75 88 ALA B CA 1
ATOM 2045 C C . ALA B 1 88 ? 10.672 4.801 -10.844 1 91.75 88 ALA B C 1
ATOM 2047 O O . ALA B 1 88 ? 11.641 4.648 -10.094 1 91.75 88 ALA B O 1
ATOM 2048 N N . ALA B 1 89 ? 9.422 4.98 -10.398 1 91.44 89 ALA B N 1
ATOM 2049 C CA . ALA B 1 89 ? 9.062 4.781 -8.992 1 91.44 89 ALA B CA 1
ATOM 2050 C C . ALA B 1 89 ? 7.66 4.203 -8.859 1 91.44 89 ALA B C 1
ATOM 2052 O O . ALA B 1 89 ? 6.828 4.367 -9.758 1 91.44 89 ALA B O 1
ATOM 2053 N N . MET B 1 90 ? 7.5 3.484 -7.715 1 90.88 90 MET B N 1
AT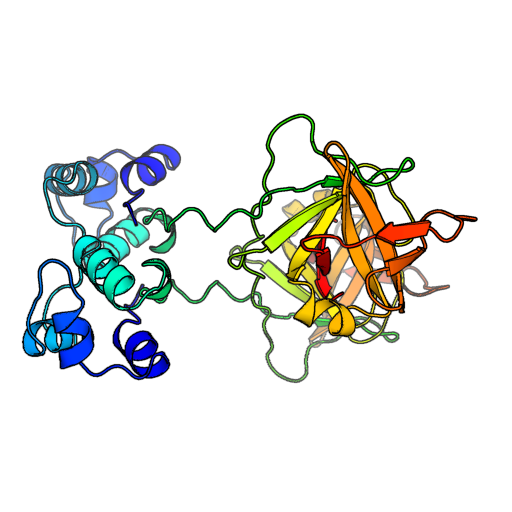OM 2054 C CA . MET B 1 90 ? 6.188 2.941 -7.387 1 90.88 90 MET B CA 1
ATOM 2055 C C . MET B 1 90 ? 5.523 3.754 -6.281 1 90.88 90 MET B C 1
ATOM 2057 O O . MET B 1 90 ? 6.188 4.188 -5.34 1 90.88 90 MET B O 1
ATOM 2061 N N . VAL B 1 91 ? 4.312 3.918 -6.441 1 82.94 91 VAL B N 1
ATOM 2062 C CA . VAL B 1 91 ? 3.508 4.578 -5.418 1 82.94 91 VAL B CA 1
ATOM 2063 C C . VAL B 1 91 ? 2.752 3.531 -4.602 1 82.94 91 VAL B C 1
ATOM 2065 O O . VAL B 1 91 ? 1.96 2.762 -5.148 1 82.94 91 VAL B O 1
ATOM 2068 N N . PRO B 1 92 ? 3.004 3.482 -3.324 1 86.19 92 PRO B N 1
ATOM 2069 C CA . PRO B 1 92 ? 2.246 2.529 -2.512 1 86.19 92 PRO B CA 1
ATOM 2070 C C . PRO B 1 92 ? 0.735 2.68 -2.682 1 86.19 92 PRO B C 1
ATOM 2072 O O . PRO B 1 92 ? 0.231 3.801 -2.791 1 86.19 92 PRO B O 1
ATOM 2075 N N . PRO B 1 93 ? 0.056 1.508 -2.738 1 86.38 93 PRO B N 1
ATOM 2076 C CA . PRO B 1 93 ? -1.402 1.602 -2.834 1 86.38 93 PRO B CA 1
ATOM 2077 C C . PRO B 1 93 ? -2.041 2.186 -1.577 1 86.38 93 PRO B C 1
ATOM 2079 O O . PRO B 1 93 ? -1.473 2.084 -0.487 1 86.38 93 PRO B O 1
ATOM 2082 N N . HIS B 1 94 ? -3.211 2.732 -1.757 1 78.75 94 HIS B N 1
ATOM 2083 C CA . HIS B 1 94 ? -3.904 3.35 -0.632 1 78.75 94 HIS B CA 1
ATOM 2084 C C . HIS B 1 94 ? -5.355 2.887 -0.557 1 78.75 94 HIS B C 1
ATOM 2086 O O . HIS B 1 94 ? -5.926 2.457 -1.562 1 78.75 94 HIS B O 1
ATOM 2092 N N . ALA B 1 95 ? -5.82 2.891 0.679 1 80.94 95 ALA B N 1
ATOM 2093 C CA . ALA B 1 95 ? -7.234 2.582 0.881 1 80.94 95 ALA B CA 1
ATOM 2094 C C . ALA B 1 95 ? -8.125 3.686 0.316 1 80.94 95 ALA B C 1
ATOM 2096 O O . ALA B 1 95 ? -7.816 4.871 0.458 1 80.94 95 ALA B O 1
ATOM 2097 N N . GLU B 1 96 ? -9.094 3.297 -0.394 1 74.5 96 GLU B N 1
ATOM 2098 C CA . GLU B 1 96 ? -10.125 4.207 -0.88 1 74.5 96 GLU B CA 1
ATOM 2099 C C . GLU B 1 96 ? -11.477 3.922 -0.219 1 74.5 96 GLU B C 1
ATOM 2101 O O . GLU B 1 96 ? -11.734 2.795 0.204 1 74.5 96 GLU B O 1
ATOM 2106 N N . PRO B 1 97 ? -12.25 4.926 -0.111 1 73.62 97 PRO B N 1
ATOM 2107 C CA . PRO B 1 97 ? -13.586 4.691 0.442 1 73.62 97 PRO B CA 1
ATOM 2108 C C . PRO B 1 97 ? -14.344 3.582 -0.289 1 73.62 97 PRO B C 1
ATOM 2110 O O . PRO B 1 97 ? -14.273 3.486 -1.517 1 73.62 97 PRO B O 1
ATOM 2113 N N . GLY B 1 98 ? -15.008 2.727 0.472 1 81.25 98 GLY B N 1
ATOM 2114 C CA . GLY B 1 98 ? -15.828 1.683 -0.114 1 81.25 98 GLY B CA 1
ATOM 2115 C C . GLY B 1 98 ? -15.07 0.394 -0.37 1 81.25 98 GLY B C 1
ATOM 2116 O O . GLY B 1 98 ? -15.664 -0.616 -0.754 1 81.25 98 GLY B O 1
ATOM 2117 N N . MET B 1 99 ? -13.758 0.455 -0.121 1 90.12 99 MET B N 1
ATOM 2118 C CA . MET B 1 99 ? -12.969 -0.76 -0.302 1 90.12 99 MET B CA 1
ATOM 2119 C C . MET B 1 99 ? -13.195 -1.734 0.849 1 90.12 99 MET B C 1
ATOM 2121 O O . MET B 1 99 ? -13.398 -1.316 1.989 1 90.12 99 MET B O 1
ATOM 2125 N N . VAL B 1 100 ? -13.188 -3.02 0.482 1 95.5 100 VAL B N 1
ATOM 2126 C CA . VAL B 1 100 ? -13.148 -4.094 1.471 1 95.5 100 VAL B CA 1
ATOM 2127 C C . VAL B 1 100 ? -12.047 -5.09 1.109 1 95.5 100 VAL B C 1
ATOM 2129 O O . VAL B 1 100 ? -11.516 -5.062 -0.005 1 95.5 100 VAL B O 1
ATOM 2132 N N . ALA B 1 101 ? -11.727 -5.887 2.127 1 98.31 101 ALA B N 1
ATOM 2133 C CA . ALA B 1 101 ? -10.648 -6.844 1.876 1 98.31 101 ALA B CA 1
ATOM 2134 C C . ALA B 1 101 ? -11.117 -8.273 2.135 1 98.31 101 ALA B C 1
ATOM 2136 O O . ALA B 1 101 ? -12.047 -8.5 2.912 1 98.31 101 ALA B O 1
ATOM 2137 N N . VAL B 1 102 ? -10.586 -9.172 1.364 1 98.25 102 VAL B N 1
ATOM 2138 C CA . VAL B 1 102 ? -10.641 -10.602 1.646 1 98.25 102 VAL B CA 1
ATOM 2139 C C . VAL B 1 102 ? -9.273 -11.094 2.113 1 98.25 102 VAL B C 1
ATOM 2141 O O . VAL B 1 102 ? -8.289 -10.992 1.38 1 98.25 102 VAL B O 1
ATOM 2144 N N . ALA B 1 103 ? -9.219 -11.57 3.332 1 98.19 103 ALA B N 1
ATOM 2145 C CA . ALA B 1 103 ? -7.977 -12.133 3.861 1 98.19 103 ALA B CA 1
ATOM 2146 C C . ALA B 1 103 ? -7.871 -13.625 3.543 1 98.19 103 ALA B C 1
ATOM 2148 O O . ALA B 1 103 ? -8.805 -14.391 3.805 1 98.19 103 ALA B O 1
ATOM 2149 N N . VAL B 1 104 ? -6.773 -14.133 3.002 1 97.94 104 VAL B N 1
ATOM 2150 C CA . VAL B 1 104 ? -6.613 -15.531 2.631 1 97.94 104 VAL B CA 1
ATOM 2151 C C . VAL B 1 104 ? -5.93 -16.297 3.768 1 97.94 104 VAL B C 1
ATOM 2153 O O . VAL B 1 104 ? -4.75 -16.078 4.047 1 97.94 104 VAL B O 1
ATOM 2156 N N . ALA B 1 105 ? -6.668 -17.078 4.328 1 96.44 105 ALA B N 1
ATOM 2157 C CA . ALA B 1 105 ? -6.176 -17.844 5.469 1 96.44 105 ALA B CA 1
ATOM 2158 C C . ALA B 1 105 ? -5.496 -19.141 5.016 1 96.44 105 ALA B C 1
ATOM 2160 O O . ALA B 1 105 ? -4.578 -19.625 5.676 1 96.44 105 ALA B O 1
ATOM 2161 N N . ALA B 1 106 ? -6.004 -19.719 4 1 95.62 106 ALA B N 1
ATOM 2162 C CA . ALA B 1 106 ? -5.438 -20.906 3.361 1 95.62 106 ALA B CA 1
ATOM 2163 C C . ALA B 1 106 ? -5.48 -20.781 1.841 1 95.62 106 ALA B C 1
ATOM 2165 O O . ALA B 1 106 ? -6.453 -20.266 1.279 1 95.62 106 ALA B O 1
ATOM 2166 N N . GLY B 1 107 ? -4.457 -21.281 1.263 1 94.44 107 GLY B N 1
ATOM 2167 C CA . GLY B 1 107 ? -4.316 -21.141 -0.178 1 94.44 107 GLY B CA 1
ATOM 2168 C C . GLY B 1 107 ? -5.457 -21.781 -0.953 1 94.44 107 GLY B C 1
ATOM 2169 O O . GLY B 1 107 ? -5.93 -22.859 -0.598 1 94.44 107 GLY B O 1
ATOM 2170 N N . ILE B 1 108 ? -5.832 -21.125 -2.033 1 93.12 108 ILE B N 1
ATOM 2171 C CA . ILE B 1 108 ? -6.883 -21.609 -2.922 1 93.12 108 ILE B CA 1
ATOM 2172 C C . ILE B 1 108 ? -6.75 -20.938 -4.289 1 93.12 108 ILE B C 1
ATOM 2174 O O . ILE B 1 108 ? -6.605 -19.719 -4.379 1 93.12 108 ILE B O 1
ATOM 2178 N N . GLY B 1 109 ? -6.75 -21.781 -5.305 1 90.44 109 GLY B N 1
ATOM 2179 C CA . GLY B 1 109 ? -6.484 -21.234 -6.625 1 90.44 109 GLY B CA 1
ATOM 2180 C C . GLY B 1 109 ? -5.129 -20.562 -6.73 1 90.44 109 GLY B C 1
ATOM 2181 O O . GLY B 1 109 ? -4.105 -21.156 -6.383 1 90.44 109 GLY B O 1
ATOM 2182 N N . ASP B 1 110 ? -5.184 -19.344 -7.184 1 91.81 110 ASP B N 1
ATOM 2183 C CA . ASP B 1 110 ? -3.947 -18.594 -7.391 1 91.81 110 ASP B CA 1
ATOM 2184 C C . ASP B 1 110 ? -3.555 -17.828 -6.129 1 91.81 110 ASP B C 1
ATOM 2186 O O . ASP B 1 110 ? -2.531 -17.141 -6.109 1 91.81 110 ASP B O 1
ATOM 2190 N N . TYR B 1 111 ? -4.391 -17.938 -5.137 1 96.12 111 TYR B N 1
ATOM 2191 C CA . TYR B 1 111 ? -4.145 -17.203 -3.904 1 96.12 111 TYR B CA 1
ATOM 2192 C C . TYR B 1 111 ? -3.432 -18.078 -2.877 1 96.12 111 TYR B C 1
ATOM 2194 O O . TYR B 1 111 ? -3.604 -19.297 -2.865 1 96.12 111 TYR B O 1
ATOM 2202 N N . ARG B 1 112 ? -2.576 -17.453 -2.025 1 96.56 112 ARG B N 1
ATOM 2203 C CA . ARG B 1 112 ? -1.783 -18.141 -1.009 1 96.56 112 ARG B CA 1
ATOM 2204 C C . ARG B 1 112 ? -2.105 -17.609 0.384 1 96.56 112 ARG B C 1
ATOM 2206 O O . ARG B 1 112 ? -2.527 -16.469 0.534 1 96.56 112 ARG B O 1
ATOM 2213 N N . ALA B 1 113 ? -1.894 -18.484 1.375 1 97.31 113 ALA B N 1
ATOM 2214 C CA . ALA B 1 113 ? -2.062 -18.031 2.756 1 97.31 113 ALA B CA 1
ATOM 2215 C C . ALA B 1 113 ? -1.28 -16.75 3.018 1 97.31 113 ALA B C 1
ATOM 2217 O O . ALA B 1 113 ? -0.109 -16.641 2.646 1 97.31 113 ALA B O 1
ATOM 2218 N N . GLY B 1 114 ? -1.939 -15.742 3.619 1 96.81 114 GLY B N 1
ATOM 2219 C CA . GLY B 1 114 ? -1.306 -14.469 3.916 1 96.81 114 GLY B CA 1
ATOM 2220 C C . GLY B 1 114 ? -1.644 -13.383 2.908 1 96.81 114 GLY B C 1
ATOM 2221 O O . GLY B 1 114 ? -1.418 -12.195 3.166 1 96.81 114 GLY B O 1
ATOM 2222 N N . ASP B 1 115 ? -2.197 -13.812 1.734 1 98 115 ASP B N 1
ATOM 2223 C CA . ASP B 1 115 ? -2.611 -12.836 0.733 1 98 115 ASP B CA 1
ATOM 2224 C C . ASP B 1 115 ? -3.697 -11.914 1.282 1 98 115 ASP B C 1
ATOM 2226 O O . ASP B 1 115 ? -4.57 -12.352 2.033 1 98 115 ASP B O 1
ATOM 2230 N N . GLU B 1 116 ? -3.57 -10.672 0.983 1 98.25 116 GLU B N 1
ATOM 2231 C CA . GLU B 1 116 ? -4.629 -9.68 1.151 1 98.25 116 GLU B CA 1
ATOM 2232 C C . GLU B 1 116 ? -5.211 -9.266 -0.194 1 98.25 116 GLU B C 1
ATOM 2234 O O . GLU B 1 116 ? -4.5 -8.727 -1.047 1 98.25 116 GLU B O 1
ATOM 2239 N N . ILE B 1 117 ? -6.461 -9.57 -0.354 1 98.5 117 ILE B N 1
ATOM 2240 C CA . ILE B 1 117 ? -7.137 -9.195 -1.591 1 98.5 117 ILE B CA 1
ATOM 2241 C C . ILE B 1 117 ? -7.973 -7.938 -1.361 1 98.5 117 ILE B C 1
ATOM 2243 O O . ILE B 1 117 ? -8.938 -7.957 -0.593 1 98.5 117 ILE B O 1
ATOM 2247 N N . TRP B 1 118 ? -7.594 -6.836 -1.966 1 97.44 118 TRP B N 1
ATOM 2248 C CA . TRP B 1 118 ? -8.352 -5.594 -1.881 1 97.44 118 TRP B CA 1
ATOM 2249 C C . TRP B 1 118 ? -9.43 -5.535 -2.961 1 97.44 118 TRP B C 1
ATOM 2251 O O . TRP B 1 118 ? -9.164 -5.828 -4.129 1 97.44 118 TRP B O 1
ATOM 2261 N N . CYS B 1 119 ? -10.617 -5.152 -2.551 1 98.19 119 CYS B N 1
ATOM 2262 C CA . CYS B 1 119 ? -11.75 -5.176 -3.471 1 98.19 119 CYS B CA 1
ATOM 2263 C C . CYS B 1 119 ? -12.438 -3.816 -3.521 1 98.19 119 CYS B C 1
ATOM 2265 O O . CYS B 1 119 ? -12.5 -3.107 -2.516 1 98.19 119 CYS B O 1
ATOM 2267 N N . ARG B 1 120 ? -12.945 -3.504 -4.617 1 94.81 120 ARG B N 1
ATOM 2268 C CA . ARG B 1 120 ? -13.828 -2.355 -4.793 1 94.81 120 ARG B CA 1
ATOM 2269 C C . ARG B 1 120 ? -15.289 -2.783 -4.777 1 94.81 120 ARG B C 1
ATOM 2271 O O . ARG B 1 120 ? -15.688 -3.678 -5.527 1 94.81 120 ARG B O 1
ATOM 2278 N N . THR B 1 121 ? -16.016 -2.145 -3.953 1 95 121 THR B N 1
ATOM 2279 C CA . THR B 1 121 ? -17.438 -2.477 -3.865 1 95 121 THR B CA 1
ATOM 2280 C C . THR B 1 121 ? -18.203 -1.851 -5.023 1 95 121 THR B C 1
ATOM 2282 O O . THR B 1 121 ? -18.016 -0.676 -5.344 1 95 121 THR B O 1
ATOM 2285 N N . LEU B 1 122 ? -19.109 -2.684 -5.613 1 95.69 122 LEU B N 1
ATOM 2286 C CA . LEU B 1 122 ? -19.922 -2.26 -6.75 1 95.69 122 LEU B CA 1
ATOM 2287 C C . LEU B 1 122 ? -21.406 -2.408 -6.445 1 95.69 122 LEU B C 1
ATOM 2289 O O . LEU B 1 122 ? -21.812 -3.395 -5.832 1 95.69 122 LEU B O 1
ATOM 2293 N N . ALA B 1 123 ? -22.141 -1.449 -6.914 1 95.12 123 ALA B N 1
ATOM 2294 C CA . ALA B 1 123 ? -23.594 -1.574 -6.957 1 95.12 123 ALA B CA 1
ATOM 2295 C C . ALA B 1 123 ? -24.031 -2.352 -8.188 1 95.12 123 ALA B C 1
ATOM 2297 O O . ALA B 1 123 ? -23.25 -2.568 -9.117 1 95.12 123 ALA B O 1
ATOM 2298 N N . PRO B 1 124 ? -25.25 -2.826 -8.227 1 95.31 124 PRO B N 1
ATOM 2299 C CA . PRO B 1 124 ? -25.719 -3.686 -9.312 1 95.31 124 PRO B CA 1
ATOM 2300 C C . PRO B 1 124 ? -25.5 -3.076 -10.688 1 95.31 124 PRO B C 1
ATOM 2302 O O . PRO B 1 124 ? -25.203 -3.799 -11.648 1 95.31 124 PRO B O 1
ATOM 2305 N N . GLU B 1 125 ? -25.547 -1.796 -10.789 1 93.62 125 GLU B N 1
ATOM 2306 C CA . GLU B 1 125 ? -25.344 -1.138 -12.07 1 93.62 125 GLU B CA 1
ATOM 2307 C C . GLU B 1 125 ? -23.922 -1.344 -12.578 1 93.62 125 GLU B C 1
ATOM 2309 O O . GLU B 1 125 ? -23.656 -1.21 -13.773 1 93.62 125 GLU B O 1
ATOM 2314 N N . GLY B 1 126 ? -23.047 -1.698 -11.664 1 94.62 126 GLY B N 1
ATOM 2315 C CA . GLY B 1 126 ? -21.656 -1.86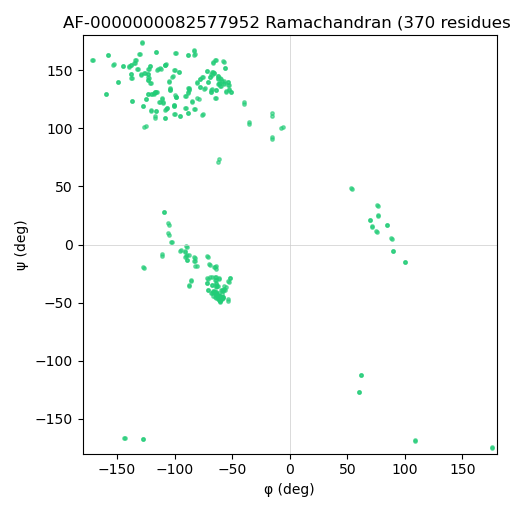4 -12.023 1 94.62 126 GLY B CA 1
ATOM 2316 C C . GLY B 1 126 ? -21.25 -3.316 -12.18 1 94.62 126 GLY B C 1
ATOM 2317 O O . GLY B 1 126 ? -20.109 -3.611 -12.539 1 94.62 126 GLY B O 1
ATOM 2318 N N . PHE B 1 127 ? -22.156 -4.273 -12.039 1 96.81 127 PHE B N 1
ATOM 2319 C CA . PHE B 1 127 ? -21.828 -5.691 -11.992 1 96.81 127 PHE B CA 1
ATOM 2320 C C . PHE B 1 127 ? -21.234 -6.152 -13.32 1 96.81 127 PHE B C 1
ATOM 2322 O O . PHE B 1 127 ? -20.328 -6.984 -13.352 1 96.81 127 PHE B O 1
ATOM 2329 N N . ALA B 1 128 ? -21.672 -5.582 -14.375 1 94.62 128 ALA B N 1
ATOM 2330 C CA . ALA B 1 128 ? -21.234 -5.996 -15.703 1 94.62 128 ALA B CA 1
ATOM 2331 C C . ALA B 1 128 ? -19.75 -5.734 -15.891 1 94.62 128 ALA B C 1
ATOM 2333 O O . ALA B 1 128 ? -19.062 -6.48 -16.594 1 94.62 128 ALA B O 1
ATOM 2334 N N . GLY B 1 129 ? -19.25 -4.766 -15.281 1 95.44 129 GLY B N 1
ATOM 2335 C CA . GLY B 1 129 ? -17.844 -4.41 -15.398 1 95.44 129 GLY B CA 1
ATOM 2336 C C . GLY B 1 129 ? -16.922 -5.391 -14.703 1 95.44 129 GLY B C 1
ATOM 2337 O O . GLY B 1 129 ? -15.711 -5.383 -14.93 1 95.44 129 GLY B O 1
ATOM 2338 N N . ALA B 1 130 ? -17.484 -6.312 -13.914 1 97.56 130 ALA B N 1
ATOM 2339 C CA . ALA B 1 130 ? -16.672 -7.238 -13.117 1 97.56 130 ALA B CA 1
ATOM 2340 C C . ALA B 1 130 ? -16.688 -8.633 -13.727 1 97.56 130 ALA B C 1
ATOM 2342 O O . ALA B 1 130 ? -16.188 -9.586 -13.125 1 97.56 130 ALA B O 1
ATOM 2343 N N . LEU B 1 131 ? -17.234 -8.742 -14.969 1 97.38 131 LEU B N 1
ATOM 2344 C CA . LEU B 1 131 ? -17.234 -10.047 -15.625 1 97.38 131 LEU B CA 1
ATOM 2345 C C . LEU B 1 131 ? -15.812 -10.547 -15.828 1 97.38 131 LEU B C 1
ATOM 2347 O O . LEU B 1 131 ? -14.93 -9.781 -16.234 1 97.38 131 LEU B O 1
ATOM 2351 N N . ASN B 1 132 ? -15.594 -11.844 -15.539 1 97.31 132 ASN B N 1
ATOM 2352 C CA . ASN B 1 132 ? -14.328 -12.57 -15.664 1 97.31 132 ASN B CA 1
ATOM 2353 C C . ASN B 1 132 ? -13.336 -12.133 -14.594 1 97.31 132 ASN B C 1
ATOM 2355 O O . ASN B 1 132 ? -12.133 -12.383 -14.719 1 97.31 132 ASN B O 1
ATOM 2359 N N . ARG B 1 133 ? -13.812 -11.461 -13.57 1 98 133 ARG B N 1
ATOM 2360 C CA . ARG B 1 133 ? -13.023 -11.102 -12.398 1 98 133 ARG B CA 1
ATOM 2361 C C . ARG B 1 133 ? -13.438 -11.914 -11.18 1 98 133 ARG B C 1
ATOM 2363 O O . ARG B 1 133 ? -14.57 -12.398 -11.109 1 98 133 ARG B O 1
ATOM 2370 N N . ASP B 1 134 ? -12.508 -12.055 -10.273 1 98.31 134 ASP B N 1
ATOM 2371 C CA . ASP B 1 134 ? -12.883 -12.625 -8.984 1 98.31 134 ASP B CA 1
ATOM 2372 C C . ASP B 1 134 ? -13.664 -11.609 -8.141 1 98.31 134 ASP B C 1
ATOM 2374 O O . ASP B 1 134 ? -13.281 -10.445 -8.062 1 98.31 134 ASP B O 1
ATOM 2378 N N . VAL B 1 135 ? -14.742 -12.039 -7.555 1 98.62 135 VAL B N 1
ATOM 2379 C CA . VAL B 1 135 ? -15.578 -11.133 -6.781 1 98.62 135 VAL B CA 1
ATOM 2380 C C . VAL B 1 135 ? -16.031 -11.812 -5.488 1 98.62 135 VAL B C 1
ATOM 2382 O O . VAL B 1 135 ? -16.156 -13.039 -5.438 1 98.62 13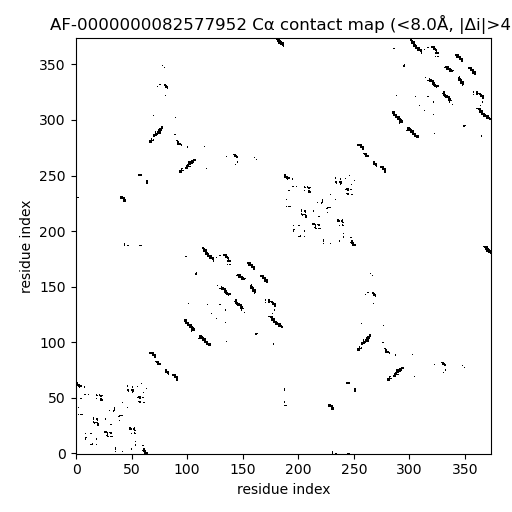5 VAL B O 1
ATOM 2385 N N . LEU B 1 136 ? -16.172 -11.062 -4.48 1 98.5 136 LEU B N 1
ATOM 2386 C CA . LEU B 1 136 ? -16.875 -11.445 -3.256 1 98.5 136 LEU B CA 1
ATOM 2387 C C . LEU B 1 136 ? -18.359 -11.078 -3.336 1 98.5 136 LEU B C 1
ATOM 2389 O O . LEU B 1 136 ? -18.703 -9.938 -3.623 1 98.5 136 LEU B O 1
ATOM 2393 N N . VAL B 1 137 ? -19.188 -12.016 -3.08 1 98.12 137 VAL B N 1
ATOM 2394 C CA . VAL B 1 137 ? -20.625 -11.805 -3.178 1 98.12 137 VAL B CA 1
ATOM 2395 C C . VAL B 1 137 ? -21.297 -12.172 -1.852 1 98.12 137 VAL B C 1
ATOM 2397 O O . VAL B 1 137 ? -21.109 -13.273 -1.339 1 98.12 137 VAL B O 1
ATOM 2400 N N . PRO B 1 138 ? -22.047 -11.219 -1.327 1 96.19 138 PRO B N 1
ATOM 2401 C CA . PRO B 1 138 ? -22.781 -11.562 -0.113 1 96.19 138 PRO B CA 1
ATOM 2402 C C . PRO B 1 138 ? -23.938 -12.531 -0.381 1 96.19 138 PRO B C 1
ATOM 2404 O O . PRO B 1 138 ? -24.594 -12.445 -1.425 1 96.19 138 PRO B O 1
ATOM 2407 N N . ARG B 1 139 ? -24.078 -13.43 0.495 1 93.38 139 ARG B N 1
ATOM 2408 C CA . ARG B 1 139 ? -25.188 -14.367 0.515 1 93.38 139 ARG B CA 1
ATOM 2409 C C . ARG B 1 139 ? -26.047 -14.188 1.768 1 93.38 139 ARG B C 1
ATOM 2411 O O . ARG B 1 139 ? -25.641 -13.492 2.701 1 93.38 139 ARG B O 1
ATOM 2418 N N . PRO B 1 140 ? -27.266 -14.797 1.726 1 87.81 140 PRO B N 1
ATOM 2419 C CA . PRO B 1 140 ? -28.109 -14.68 2.918 1 87.81 140 PRO B CA 1
ATOM 2420 C C . PRO B 1 140 ? -27.422 -15.188 4.18 1 87.81 140 PRO B C 1
ATOM 2422 O O . PRO B 1 140 ? -26.531 -16.031 4.102 1 87.81 140 PRO B O 1
ATOM 2425 N N . ALA B 1 141 ? -27.797 -14.633 5.363 1 86.31 141 ALA B N 1
ATOM 2426 C CA . ALA B 1 141 ? -27.359 -15.039 6.695 1 86.31 141 ALA B CA 1
ATOM 2427 C C . ALA B 1 141 ? -25.891 -14.695 6.918 1 86.31 141 ALA B C 1
ATOM 2429 O O . ALA B 1 141 ? -25.172 -15.398 7.637 1 86.31 141 ALA B O 1
ATOM 2430 N N . GLY B 1 142 ? -25.359 -13.797 6.199 1 82.62 142 GLY B N 1
ATOM 2431 C CA . GLY B 1 142 ? -24.016 -13.289 6.441 1 82.62 142 GLY B CA 1
ATOM 2432 C C . GLY B 1 142 ? -22.938 -14.148 5.805 1 82.62 142 GLY B C 1
ATOM 2433 O O . GLY B 1 142 ? -21.766 -14.055 6.176 1 82.62 142 GLY B O 1
ATOM 2434 N N . ARG B 1 143 ? -23.375 -14.977 4.879 1 91.19 143 ARG B N 1
ATOM 2435 C CA . ARG B 1 143 ? -22.438 -15.82 4.156 1 91.19 143 ARG B CA 1
ATOM 2436 C C . ARG B 1 143 ? -21.906 -15.102 2.916 1 91.19 143 ARG B C 1
ATOM 2438 O O . ARG B 1 143 ? -22.438 -14.062 2.521 1 91.19 143 ARG B O 1
ATOM 2445 N N . PHE B 1 144 ? -20.812 -15.68 2.457 1 96.38 144 PHE B N 1
ATOM 2446 C CA . PHE B 1 144 ? -20.203 -15.086 1.272 1 96.38 144 PHE B CA 1
ATOM 2447 C C . PHE B 1 144 ? -19.828 -16.172 0.266 1 96.38 144 PHE B C 1
ATOM 2449 O O . PHE B 1 144 ? -19.672 -17.328 0.629 1 96.38 144 PHE B O 1
ATOM 2456 N N . LEU B 1 145 ? -19.75 -15.742 -0.944 1 96.62 145 LEU B N 1
ATOM 2457 C CA . LEU B 1 145 ? -19.109 -16.5 -2.02 1 96.62 145 LEU B CA 1
ATOM 2458 C C . LEU B 1 145 ? -18 -15.688 -2.67 1 96.62 145 LEU B C 1
ATOM 2460 O O . LEU B 1 145 ? -18.156 -14.492 -2.908 1 96.62 145 LEU B O 1
ATOM 2464 N N . PHE B 1 146 ? -16.969 -16.312 -2.734 1 97.88 146 PHE B N 1
ATOM 2465 C CA . PHE B 1 146 ? -15.867 -15.719 -3.48 1 97.88 146 PHE B CA 1
ATOM 2466 C C . PHE B 1 146 ? -15.484 -16.594 -4.672 1 97.88 146 PHE B C 1
ATOM 2468 O O . PHE B 1 146 ? -15.234 -17.781 -4.516 1 97.88 146 PHE B O 1
ATOM 2475 N N . GLY B 1 147 ? -15.383 -16.031 -5.824 1 97.75 147 GLY B N 1
ATOM 2476 C CA . GLY B 1 147 ? -15.055 -16.766 -7.035 1 97.75 147 GLY B CA 1
ATOM 2477 C C . GLY B 1 147 ? -15.094 -15.898 -8.281 1 97.75 147 GLY B C 1
ATOM 2478 O O . GLY B 1 147 ? -15.266 -14.688 -8.203 1 97.75 147 GLY B O 1
ATOM 2479 N N . ARG B 1 148 ? -14.898 -16.562 -9.469 1 98 148 ARG B N 1
ATOM 2480 C CA . ARG B 1 148 ? -14.898 -15.875 -10.758 1 98 148 ARG B CA 1
ATOM 2481 C C . ARG B 1 148 ? -16.328 -15.594 -11.227 1 98 148 ARG B C 1
ATOM 2483 O O . ARG B 1 148 ? -17.156 -16.5 -11.297 1 98 148 ARG B O 1
ATOM 2490 N N . LEU B 1 149 ? -16.594 -14.297 -11.523 1 98.12 149 LEU B N 1
ATOM 2491 C CA . LEU B 1 149 ? -17.875 -13.969 -12.125 1 98.12 149 LEU B CA 1
ATOM 2492 C C . LEU B 1 149 ? -17.906 -14.359 -13.602 1 98.12 149 LEU B C 1
ATOM 2494 O O . LEU B 1 149 ? -17.266 -13.703 -14.43 1 98.12 149 LEU B O 1
ATOM 2498 N N . ILE B 1 150 ? -18.688 -15.32 -13.922 1 97.81 150 ILE B N 1
ATOM 2499 C CA . ILE B 1 150 ? -18.578 -15.867 -15.266 1 97.81 150 ILE B CA 1
ATOM 2500 C C . ILE B 1 150 ? -19.812 -15.516 -16.078 1 97.81 150 ILE B C 1
ATOM 2502 O O . ILE B 1 150 ? -19.875 -15.758 -17.281 1 97.81 150 ILE B O 1
ATOM 2506 N N . GLY B 1 151 ? -20.891 -14.945 -15.383 1 96.56 151 GLY B N 1
ATOM 2507 C CA . GLY B 1 151 ? -22.062 -14.562 -16.141 1 96.56 151 GLY B CA 1
ATOM 2508 C C . GLY B 1 151 ? -23.062 -13.773 -15.32 1 96.56 151 GLY B C 1
ATOM 2509 O O . GLY B 1 151 ? -23 -13.758 -14.086 1 96.56 151 GLY B O 1
ATOM 2510 N N . ARG B 1 152 ? -23.891 -13.047 -15.984 1 94.31 152 ARG B N 1
ATOM 2511 C CA . ARG B 1 152 ? -25.016 -12.344 -15.398 1 94.31 152 ARG B CA 1
ATOM 2512 C C . ARG B 1 152 ? -26.266 -12.5 -16.266 1 94.31 152 ARG B C 1
ATOM 2514 O O . ARG B 1 152 ? -26.234 -12.258 -17.469 1 94.31 152 ARG B O 1
ATOM 2521 N N . GLU B 1 153 ? -27.281 -12.984 -15.734 1 92.62 153 GLU B N 1
ATOM 2522 C CA . GLU B 1 153 ? -28.594 -13.117 -16.375 1 92.62 153 GLU B CA 1
ATOM 2523 C C . GLU B 1 153 ? -29.688 -12.453 -15.539 1 92.62 153 GLU B C 1
ATOM 2525 O O . GLU B 1 153 ? -30.172 -13.039 -14.57 1 92.62 153 GLU B O 1
ATOM 2530 N N . GLY B 1 154 ? -30.109 -11.281 -15.922 1 90.31 154 GLY B N 1
ATOM 2531 C CA . GLY B 1 154 ? -31.062 -10.547 -15.109 1 90.31 154 GLY B CA 1
ATOM 2532 C C . GLY B 1 154 ? -30.531 -10.203 -13.734 1 90.31 154 GLY B C 1
ATOM 2533 O O . GLY B 1 154 ? -29.547 -9.484 -13.602 1 90.31 154 GLY B O 1
ATOM 2534 N N . ASP B 1 155 ? -31.219 -10.898 -12.773 1 90.5 155 ASP B N 1
ATOM 2535 C CA . ASP B 1 155 ? -30.844 -10.602 -11.391 1 90.5 155 ASP B CA 1
ATOM 2536 C C . ASP B 1 155 ? -30.016 -11.742 -10.797 1 90.5 155 ASP B C 1
ATOM 2538 O O . ASP B 1 155 ? -29.859 -11.828 -9.578 1 90.5 155 ASP B O 1
ATOM 2542 N N . ARG B 1 156 ? -29.5 -12.523 -11.742 1 96.06 156 ARG B N 1
ATOM 2543 C CA . ARG B 1 156 ? -28.734 -13.672 -11.281 1 96.06 156 ARG B CA 1
ATOM 2544 C C . ARG B 1 156 ? -27.281 -13.586 -11.727 1 96.06 156 ARG B C 1
ATOM 2546 O O . ARG B 1 156 ? -27 -13.312 -12.898 1 96.06 156 ARG B O 1
ATOM 2553 N N . LEU B 1 157 ? -26.438 -13.805 -10.734 1 97.5 157 LEU B N 1
ATOM 2554 C CA . LEU B 1 157 ? -25.016 -13.859 -11.023 1 97.5 157 LEU B CA 1
ATOM 2555 C C . LEU B 1 157 ? -24.516 -15.305 -11.023 1 97.5 157 LEU B C 1
ATOM 2557 O O . LEU B 1 157 ? -24.859 -16.078 -10.133 1 97.5 157 LEU B O 1
ATOM 2561 N N . HIS B 1 158 ? -23.766 -15.648 -12.023 1 98 158 HIS B N 1
ATOM 2562 C CA . HIS B 1 158 ? -23.125 -16.953 -12.125 1 98 158 HIS B CA 1
ATOM 2563 C C . HIS B 1 158 ? -21.656 -16.891 -11.734 1 98 158 HIS B C 1
ATOM 2565 O O . HIS B 1 158 ? -20.875 -16.156 -12.344 1 98 158 HIS B O 1
ATOM 2571 N N . LEU B 1 159 ? -21.281 -17.672 -10.68 1 97.62 159 LEU B N 1
ATOM 2572 C CA . LEU B 1 159 ? -19.922 -17.641 -10.156 1 97.62 159 LEU B CA 1
ATOM 2573 C C . LEU B 1 159 ? -19.297 -19.031 -10.195 1 97.62 159 LEU B C 1
ATOM 2575 O O . LEU B 1 159 ? -19.984 -20.031 -9.992 1 97.62 159 LEU B O 1
ATOM 2579 N N . LEU B 1 160 ? -18.047 -19.094 -10.477 1 97.06 160 LEU B N 1
ATOM 2580 C CA . LEU B 1 160 ? -17.25 -20.297 -10.32 1 97.06 160 LEU B CA 1
ATOM 2581 C C . LEU B 1 160 ? -16.281 -20.172 -9.148 1 97.06 160 LEU B C 1
ATOM 2583 O O . LEU B 1 160 ? -15.312 -19.406 -9.219 1 97.06 160 LEU B O 1
ATOM 2587 N N . PRO B 1 161 ? -16.531 -20.906 -8.055 1 94.81 161 PRO B N 1
ATOM 2588 C CA . PRO B 1 161 ? -15.586 -20.859 -6.934 1 94.81 161 PRO B CA 1
ATOM 2589 C C . PRO B 1 161 ? -14.172 -21.266 -7.34 1 94.81 161 PRO B C 1
ATOM 2591 O O . PRO B 1 161 ? -13.984 -21.922 -8.375 1 94.81 161 PRO B O 1
ATOM 2594 N N . LEU B 1 162 ? -13.07 -20.891 -6.621 1 92.25 162 LEU B N 1
ATOM 2595 C CA . LEU B 1 162 ? -11.672 -20.969 -7.027 1 92.25 162 LEU B CA 1
ATOM 2596 C C . LEU B 1 162 ? -11.125 -22.375 -6.805 1 92.25 162 LEU B C 1
ATOM 2598 O O . LEU B 1 162 ? -10.102 -22.75 -7.391 1 92.25 162 LEU B O 1
ATOM 2602 N N . GLY B 1 163 ? -11.711 -23.172 -6.043 1 85.81 163 GLY B N 1
ATOM 2603 C CA . GLY B 1 163 ? -11.18 -24.484 -5.734 1 85.81 163 GLY B CA 1
ATOM 2604 C C . GLY B 1 163 ? -11.266 -25.453 -6.902 1 85.81 163 GLY B C 1
ATOM 2605 O O . GLY B 1 163 ? -12.094 -25.281 -7.793 1 85.81 163 GLY B O 1
ATOM 2606 N N . ALA B 1 164 ? -10.273 -26.391 -6.934 1 84.75 164 ALA B N 1
ATOM 2607 C CA . ALA B 1 164 ? -10.266 -27.422 -7.973 1 84.75 164 ALA B CA 1
ATOM 2608 C C . ALA B 1 164 ? -11.578 -28.203 -7.977 1 84.75 164 ALA B C 1
ATOM 2610 O O . ALA B 1 164 ? -12.07 -28.594 -6.922 1 84.75 164 ALA B O 1
ATOM 2611 N N . GLY B 1 165 ? -12.117 -28.328 -9.219 1 86.56 165 GLY B N 1
ATOM 2612 C CA . GLY B 1 165 ? -13.312 -29.141 -9.383 1 86.56 165 GLY B CA 1
ATOM 2613 C C . GLY B 1 165 ? -14.57 -28.453 -8.891 1 86.56 165 GLY B C 1
ATOM 2614 O O . GLY B 1 165 ? -15.617 -29.094 -8.727 1 86.56 165 GLY B O 1
ATOM 2615 N N . ALA B 1 166 ? -14.484 -27.234 -8.609 1 88.19 166 ALA B N 1
ATOM 2616 C CA . ALA B 1 166 ? -15.641 -26.5 -8.109 1 88.19 166 ALA B CA 1
ATOM 2617 C C . ALA B 1 166 ? -16.734 -26.406 -9.172 1 88.19 166 ALA B C 1
ATOM 2619 O O . ALA B 1 166 ? -16.438 -26.438 -10.367 1 88.19 166 ALA B O 1
ATOM 2620 N N . ARG B 1 167 ? -18.031 -26.391 -8.672 1 94.56 167 ARG B N 1
ATOM 2621 C CA . ARG B 1 167 ? -19.188 -26.25 -9.555 1 94.56 167 ARG B CA 1
ATOM 2622 C C . ARG B 1 167 ? -19.703 -24.812 -9.555 1 94.56 167 ARG B C 1
ATOM 2624 O O . ARG B 1 167 ? -19.656 -24.141 -8.523 1 94.56 167 ARG B O 1
ATOM 2631 N N . GLN B 1 168 ? -20.219 -24.547 -10.672 1 96.06 168 GLN B N 1
ATOM 2632 C CA . GLN B 1 168 ? -20.828 -23.234 -10.82 1 96.06 168 GLN B CA 1
ATOM 2633 C C . GLN B 1 168 ? -21.906 -23 -9.766 1 96.06 168 GLN B C 1
ATOM 2635 O O . GLN B 1 168 ? -22.688 -23.906 -9.461 1 96.06 168 GLN B O 1
ATOM 2640 N N . GLN B 1 169 ? -21.953 -21.781 -9.203 1 96.25 169 GLN B N 1
ATOM 2641 C CA . GLN B 1 169 ? -22.969 -21.359 -8.234 1 96.25 169 GLN B CA 1
ATOM 2642 C C . GLN B 1 169 ? -23.703 -20.109 -8.719 1 96.25 169 GLN B C 1
ATOM 2644 O O . GLN B 1 169 ? -23.141 -19.297 -9.445 1 96.25 169 GLN B O 1
ATOM 2649 N N . VAL B 1 170 ? -24.938 -19.984 -8.312 1 96.94 170 VAL B N 1
ATOM 2650 C CA . VAL B 1 170 ? -25.75 -18.859 -8.727 1 96.94 170 VAL B CA 1
ATOM 2651 C C . VAL B 1 170 ? -26.203 -18.078 -7.496 1 96.94 170 VAL B C 1
ATOM 2653 O O . VAL B 1 170 ? -26.641 -18.656 -6.504 1 96.94 170 VAL B O 1
ATOM 2656 N N . VAL B 1 171 ? -26 -16.812 -7.508 1 96.56 171 VAL B N 1
ATOM 2657 C CA . VAL B 1 171 ? -26.453 -15.93 -6.434 1 96.56 171 VAL B CA 1
ATOM 2658 C C . VAL B 1 171 ? -27.5 -14.953 -6.977 1 96.56 171 VAL B C 1
ATOM 2660 O O . VAL B 1 171 ? -27.25 -14.273 -7.977 1 96.56 171 VAL B O 1
ATOM 2663 N N . ALA B 1 172 ? -28.578 -14.836 -6.285 1 94.19 172 ALA B N 1
ATOM 2664 C CA . ALA B 1 172 ? -29.672 -13.984 -6.742 1 94.19 172 ALA B CA 1
ATOM 2665 C C . ALA B 1 172 ? -29.656 -12.641 -6.027 1 94.19 172 ALA B C 1
ATOM 2667 O O . ALA B 1 172 ? -29.562 -12.586 -4.797 1 94.19 172 ALA B O 1
ATOM 2668 N N . ASP B 1 173 ? -29.703 -11.578 -6.922 1 85.5 173 ASP B N 1
ATOM 2669 C CA . ASP B 1 173 ? -30.062 -10.219 -6.535 1 85.5 173 ASP B CA 1
ATOM 2670 C C . ASP B 1 173 ? -29.203 -9.727 -5.379 1 85.5 173 ASP B C 1
ATOM 2672 O O . ASP B 1 173 ? -29.719 -9.242 -4.371 1 85.5 173 ASP B O 1
ATOM 2676 N N . PRO B 1 174 ? -27.859 -9.867 -5.398 1 94.31 174 PRO B N 1
ATOM 2677 C CA . PRO B 1 174 ? -27.094 -9.266 -4.309 1 94.31 174 PRO B CA 1
ATOM 2678 C C . PRO B 1 174 ? -27.125 -7.742 -4.332 1 94.31 174 PRO B C 1
ATOM 2680 O O . PRO B 1 174 ? -27.234 -7.141 -5.406 1 94.31 174 PRO B O 1
ATOM 2683 N N . ALA B 1 175 ? -27.109 -7.105 -3.143 1 94.69 175 ALA B N 1
ATOM 2684 C CA . ALA B 1 175 ? -27.156 -5.652 -3.033 1 94.69 175 ALA B CA 1
ATOM 2685 C C . ALA B 1 175 ? -25.844 -5.031 -3.541 1 94.69 175 ALA B C 1
ATOM 2687 O O . ALA B 1 175 ? -25.844 -3.893 -4.008 1 94.69 175 ALA B O 1
ATOM 2688 N N . TRP B 1 176 ? -24.812 -5.77 -3.434 1 96.44 176 TRP B N 1
ATOM 2689 C CA . TRP B 1 176 ? -23.484 -5.34 -3.863 1 96.44 176 TRP B CA 1
ATOM 2690 C C . TRP B 1 176 ? -22.594 -6.543 -4.133 1 96.44 176 TRP B C 1
ATOM 2692 O O . TRP B 1 176 ? -22.906 -7.668 -3.734 1 96.44 176 TRP B O 1
ATOM 2702 N N . ILE B 1 177 ? -21.5 -6.312 -4.844 1 98.25 177 ILE B N 1
ATOM 2703 C CA . ILE B 1 177 ? -20.391 -7.25 -4.934 1 98.25 177 ILE B CA 1
ATOM 2704 C C . ILE B 1 177 ? -19.078 -6.504 -4.746 1 98.25 177 ILE B C 1
ATOM 2706 O O . ILE B 1 177 ? -19.031 -5.273 -4.828 1 98.25 177 ILE B O 1
ATOM 2710 N N . ALA B 1 178 ? -18.062 -7.195 -4.379 1 98.5 178 ALA B N 1
ATOM 2711 C CA . ALA B 1 178 ? -16.734 -6.594 -4.242 1 98.5 178 ALA B CA 1
ATOM 2712 C C . ALA B 1 178 ? -15.75 -7.207 -5.234 1 98.5 178 ALA B C 1
ATOM 2714 O O . ALA B 1 178 ? -15.406 -8.391 -5.133 1 98.5 178 ALA B O 1
ATOM 2715 N N . GLU B 1 179 ? -15.273 -6.418 -6.168 1 98.56 179 GLU B N 1
ATOM 2716 C CA . GLU B 1 179 ? -14.367 -6.848 -7.223 1 98.56 179 GLU B CA 1
ATOM 2717 C C . GLU B 1 179 ? -12.914 -6.812 -6.754 1 98.56 179 GLU B C 1
ATOM 2719 O O . GLU B 1 179 ? -12.422 -5.766 -6.324 1 98.56 179 GLU B O 1
ATOM 2724 N N . ALA B 1 180 ? -12.281 -7.973 -6.848 1 98.62 180 ALA B N 1
ATOM 2725 C CA . ALA B 1 180 ? -10.859 -8.016 -6.504 1 98.62 180 ALA B CA 1
ATOM 2726 C C . ALA B 1 180 ? -10.039 -7.164 -7.469 1 98.62 180 ALA B C 1
ATOM 2728 O O . ALA B 1 180 ? -10.055 -7.398 -8.68 1 98.62 180 ALA B O 1
ATOM 2729 N N . ILE B 1 181 ? -9.242 -6.234 -6.918 1 97.81 181 ILE B N 1
ATOM 2730 C CA . ILE B 1 181 ? -8.555 -5.328 -7.832 1 97.81 181 ILE B CA 1
ATOM 2731 C C . ILE B 1 181 ? -7.059 -5.332 -7.531 1 97.81 181 ILE B C 1
ATOM 2733 O O . ILE B 1 181 ? -6.25 -4.922 -8.367 1 97.81 181 ILE B O 1
ATOM 2737 N N . ARG B 1 182 ? -6.691 -5.758 -6.375 1 97.75 182 ARG B N 1
ATOM 2738 C CA . ARG B 1 182 ? -5.285 -5.727 -5.98 1 97.75 182 ARG B CA 1
ATOM 2739 C C . ARG B 1 182 ? -4.957 -6.863 -5.02 1 97.75 182 ARG B C 1
ATOM 2741 O O . ARG B 1 182 ? -5.777 -7.223 -4.172 1 97.75 182 ARG B O 1
ATOM 2748 N N . LEU B 1 183 ? -3.855 -7.457 -5.164 1 98.25 183 LEU B N 1
ATOM 2749 C CA . LEU B 1 183 ? -3.312 -8.453 -4.246 1 98.25 183 LEU B CA 1
ATOM 2750 C C . LEU B 1 183 ? -2.055 -7.926 -3.561 1 98.25 183 LEU B C 1
ATOM 2752 O O . LEU B 1 183 ? -1.153 -7.406 -4.223 1 98.25 183 LEU B O 1
ATOM 2756 N N . VAL B 1 184 ? -2.043 -7.879 -2.289 1 98 184 VAL B N 1
ATOM 2757 C CA . VAL B 1 184 ? -0.856 -7.59 -1.49 1 98 184 VAL B CA 1
ATOM 2758 C C . VAL B 1 184 ? -0.417 -8.852 -0.747 1 98 184 VAL B C 1
ATOM 2760 O O . VAL B 1 184 ? -1.212 -9.469 -0.032 1 98 184 VAL B O 1
ATOM 2763 N N . ARG B 1 185 ? 0.835 -9.328 -0.944 1 98.06 185 ARG B N 1
ATOM 2764 C CA . ARG B 1 185 ? 1.353 -10.578 -0.397 1 98.06 185 ARG B CA 1
ATOM 2765 C C . ARG B 1 185 ? 2.666 -10.352 0.345 1 98.06 185 ARG B C 1
ATOM 2767 O O . ARG B 1 185 ? 3.635 -9.859 -0.235 1 98.06 185 ARG B O 1
ATOM 2774 N N . PRO B 1 186 ? 2.695 -10.664 1.675 1 95.75 186 PRO B N 1
ATOM 2775 C CA . PRO B 1 186 ? 4.02 -10.727 2.303 1 95.75 186 PRO B CA 1
ATOM 2776 C C . PRO B 1 186 ? 4.895 -11.836 1.724 1 95.75 186 PRO B C 1
ATOM 2778 O O . PRO B 1 186 ? 4.406 -12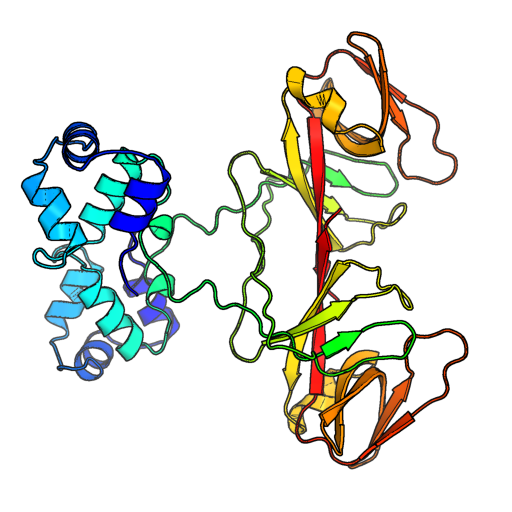.938 1.455 1 95.75 186 PRO B O 1
ATOM 2781 N N . LEU B 1 187 ? 6.148 -11.477 1.416 1 95.81 187 LEU B N 1
ATOM 2782 C CA . LEU B 1 187 ? 7.066 -12.461 0.853 1 95.81 187 LEU B CA 1
ATOM 2783 C C . LEU B 1 187 ? 8.039 -12.969 1.914 1 95.81 187 LEU B C 1
ATOM 2785 O O . LEU B 1 187 ? 8.344 -12.25 2.871 1 95.81 187 LEU B O 1
#

Radius of gyration: 24.72 Å; Cα contacts (8 Å, |Δi|>4): 844; chains: 2; bounding box: 64×66×47 Å

pLDDT: mean 91.37, std 9.48, range [46.19, 98.62]

Organism: NCBI:txid68569

Secondary structure (DSSP, 8-state):
-EE-HHHHHHHTT--HHHHHHHSSS---HHHHHHHHHTSSPPBHHHHHHHHHHHTS-GGGGEE-S----EEEEEEEETTEEE--SS--EEPPP---TTEEEEEESS-BTTB-TT-EEEEEEE-GGGGGGGTTSEEEEEEGGGEEEEEEEEEEETTEEEEEESSTTPPPEEEE--S-EEEEEEEEEE-/-EE-HHHHHHHTT--HHHHHHHSSS---HHHHHHHHHTSSPPBHHHHHHHHHHHTS-GGGGEE-S----EEEEEEEETTEEE--SS--EEPPP---TTEEEEEESS-BTTB-TT-EEEEEEE-GGGGGGGTTSEEEEEEGGGEEEEEEEEEEETTEEEEEESSTTPPPEEEE--S-EEEEEEEEEE-